Protein AF-A0A2A9N9L9-F1 (afdb_monomer)

Foldseek 3Di:
DVVLLVVLLVCLVPDDDDPVCVVVNLVSLLVLQVVLLVLLVVLVVCQVVLNDDLVNLVVNLVSCQQSPNANDPPDPDPDDVVVNVVVRVCRNLVSLVSSLVSQLVSLVCQCPRGDCSVCQQVDFDQPDPGDTHRSNDPVNSVVSNVVSVVVVVCSVVVVVVVVVVVVVPDPDPPCNVVVVVVVSVVSGD

Sequence (189 aa):
IRVNLYITILLLAVIPITPSTLPLLSALASNAGVSGAALLITALIGTAKHQLSFFHAIFIVHALNFLGIGVSPTGEYKGNVPLRVALSLILSFGLMFTYLGWAMYVFTTATKFGQSPECNSKISYFVFYGVKVSVTTRWLRRFWLAMLGITLALLVLMPFCACCCLSLNRPAPTSCMTRLVNLLLVFSP

Radius of gyration: 18.92 Å; Cα contacts (8 Å, |Δi|>4): 150; chains: 1; bounding box: 53×34×48 Å

Organism: NCBI:txid703135

Nearest PDB structures (foldseek):
  7epk-assembly1_A  TM=3.830E-01  e=3.829E+00  Aeropyrum pernix K1

pLDDT: mean 80.28, std 16.29, range [33.06, 96.75]

Mean predicted aligned error: 9.08 Å

Structure (mmCIF, N/CA/C/O backbone):
data_AF-A0A2A9N9L9-F1
#
_entry.id   AF-A0A2A9N9L9-F1
#
loop_
_atom_site.group_PDB
_atom_site.id
_atom_site.type_symbol
_atom_site.label_atom_id
_atom_site.label_alt_id
_atom_site.label_comp_id
_atom_site.label_asym_id
_atom_site.label_entity_id
_atom_site.label_seq_id
_atom_site.pdbx_PDB_ins_code
_atom_site.Cartn_x
_atom_site.Cartn_y
_atom_site.Cartn_z
_atom_site.occupancy
_atom_site.B_iso_or_equiv
_atom_site.auth_seq_id
_atom_site.auth_comp_id
_atom_site.auth_asym_id
_atom_site.auth_atom_id
_atom_site.pdbx_PDB_model_num
ATOM 1 N N . ILE A 1 1 ? -10.819 11.221 -10.262 1.00 58.97 1 ILE A N 1
ATOM 2 C CA . ILE A 1 1 ? -9.967 10.225 -9.557 1.00 58.97 1 ILE A CA 1
ATOM 3 C C . ILE A 1 1 ? -10.679 8.879 -9.422 1.00 58.97 1 ILE A C 1
ATOM 5 O O . ILE A 1 1 ? -10.222 7.932 -10.039 1.00 58.97 1 ILE A O 1
ATOM 9 N N . ARG A 1 2 ? -11.823 8.783 -8.721 1.00 65.62 2 ARG A N 1
ATOM 10 C CA . ARG A 1 2 ? -12.515 7.494 -8.488 1.00 65.62 2 ARG A CA 1
ATOM 11 C C . ARG A 1 2 ? -12.898 6.733 -9.769 1.00 65.62 2 ARG A C 1
ATOM 13 O O . ARG A 1 2 ? -12.587 5.560 -9.879 1.00 65.62 2 ARG A O 1
ATOM 20 N N . VAL A 1 3 ? -13.491 7.406 -10.757 1.00 73.62 3 VAL A N 1
ATOM 21 C CA . VAL A 1 3 ? -13.883 6.772 -12.035 1.00 73.62 3 VAL A CA 1
ATOM 22 C C . VAL A 1 3 ? -12.668 6.283 -12.833 1.00 73.62 3 VAL A C 1
ATOM 24 O O . VAL A 1 3 ? -12.654 5.140 -13.270 1.00 73.62 3 VAL A O 1
ATOM 27 N N . ASN A 1 4 ? -11.621 7.111 -12.952 1.00 74.25 4 ASN A N 1
ATOM 28 C CA . ASN A 1 4 ? -10.363 6.735 -13.616 1.00 74.25 4 ASN A CA 1
ATOM 29 C C . ASN A 1 4 ? -9.743 5.482 -12.969 1.00 74.25 4 ASN A C 1
ATOM 31 O O . ASN A 1 4 ? -9.322 4.557 -13.654 1.00 74.25 4 ASN A O 1
ATOM 35 N N . LEU A 1 5 ? -9.777 5.420 -11.637 1.00 69.75 5 LEU A N 1
ATOM 36 C CA . LEU A 1 5 ? -9.260 4.301 -10.859 1.00 69.75 5 LEU A CA 1
ATOM 37 C C . LEU A 1 5 ? -10.041 3.001 -11.114 1.00 69.75 5 LEU A C 1
ATOM 39 O O . LEU A 1 5 ? -9.428 1.982 -11.414 1.00 69.75 5 LEU A O 1
ATOM 43 N N . TYR A 1 6 ? -11.378 3.035 -11.088 1.00 75.81 6 TYR A N 1
ATOM 44 C CA . TYR A 1 6 ? -12.191 1.847 -11.386 1.00 75.81 6 TYR A CA 1
ATOM 45 C C . TYR A 1 6 ? -12.013 1.349 -12.823 1.00 75.81 6 TYR A C 1
ATOM 47 O O . TYR A 1 6 ? -11.898 0.146 -13.042 1.00 75.81 6 TYR A O 1
ATOM 55 N N . ILE A 1 7 ? -11.958 2.266 -13.792 1.00 81.88 7 ILE A N 1
ATOM 56 C CA . ILE A 1 7 ? -11.765 1.917 -15.205 1.00 81.88 7 ILE A CA 1
ATOM 57 C C . ILE A 1 7 ? -10.379 1.302 -15.419 1.00 81.88 7 ILE A C 1
ATOM 59 O O . ILE A 1 7 ? -10.265 0.286 -16.095 1.00 81.88 7 ILE A O 1
ATOM 63 N N . THR A 1 8 ? -9.340 1.872 -14.806 1.00 79.19 8 THR A N 1
ATOM 64 C CA . THR A 1 8 ? -7.967 1.361 -14.929 1.00 79.19 8 THR A CA 1
ATOM 65 C C . THR A 1 8 ? -7.848 -0.055 -14.359 1.00 79.19 8 THR A C 1
ATOM 67 O O . THR A 1 8 ? -7.275 -0.916 -15.019 1.00 79.19 8 THR A O 1
ATOM 70 N N . ILE A 1 9 ? -8.457 -0.330 -13.196 1.00 74.44 9 ILE A N 1
ATOM 71 C CA . ILE A 1 9 ? -8.499 -1.685 -12.612 1.00 74.44 9 ILE A CA 1
ATOM 72 C C . ILE A 1 9 ? -9.218 -2.660 -13.540 1.00 74.44 9 ILE A C 1
ATOM 74 O O . ILE A 1 9 ? -8.724 -3.755 -13.795 1.00 74.44 9 ILE A O 1
ATOM 78 N N . LEU A 1 10 ? -10.395 -2.272 -14.039 1.00 82.19 10 LEU A N 1
ATOM 79 C CA . LEU A 1 10 ? -11.189 -3.136 -14.905 1.00 82.19 10 LEU A CA 1
ATOM 80 C C . LEU A 1 10 ? -10.415 -3.492 -16.179 1.00 82.19 10 LEU A C 1
ATOM 82 O O . LEU A 1 10 ? -10.395 -4.650 -16.582 1.00 82.19 10 LEU A O 1
ATOM 86 N N . LEU A 1 11 ? -9.740 -2.512 -16.781 1.00 83.62 11 LEU A N 1
ATOM 87 C CA . LEU A 1 11 ? -8.916 -2.727 -17.967 1.00 83.62 11 LEU A CA 1
ATOM 88 C C . LEU A 1 11 ? -7.717 -3.635 -17.670 1.00 83.62 11 LEU A C 1
ATOM 90 O O . LEU A 1 11 ? -7.470 -4.554 -18.445 1.00 83.62 11 LEU A O 1
ATOM 94 N N . LEU A 1 12 ? -7.017 -3.440 -16.547 1.00 80.38 12 LEU A N 1
ATOM 95 C CA . LEU A 1 12 ? -5.911 -4.318 -16.138 1.00 80.38 12 LEU A CA 1
ATOM 96 C C . LEU A 1 12 ? -6.368 -5.766 -15.900 1.00 80.38 12 LEU A C 1
ATOM 98 O O . LEU A 1 12 ? -5.646 -6.694 -16.245 1.00 80.38 12 LEU A O 1
ATOM 102 N N . ALA A 1 13 ? -7.567 -5.966 -15.349 1.00 81.81 13 ALA A N 1
ATOM 103 C CA . ALA A 1 13 ? -8.101 -7.298 -15.068 1.00 81.81 13 ALA A CA 1
ATOM 104 C C . ALA A 1 13 ? -8.629 -8.030 -16.316 1.00 81.81 13 ALA A C 1
ATOM 106 O O . ALA A 1 13 ? -8.632 -9.259 -16.350 1.00 81.81 13 ALA A O 1
ATOM 107 N N . VAL A 1 14 ? -9.115 -7.292 -17.320 1.00 88.38 14 VAL A N 1
ATOM 108 C CA . VAL A 1 14 ? -9.778 -7.861 -18.507 1.00 88.38 14 VAL A CA 1
ATOM 109 C C . VAL A 1 14 ? -8.820 -8.026 -19.690 1.00 88.38 14 VAL A C 1
ATOM 111 O O . VAL A 1 14 ? -8.994 -8.946 -20.490 1.00 88.38 14 VAL A O 1
ATOM 114 N N . ILE A 1 15 ? -7.823 -7.149 -19.838 1.00 87.25 15 ILE A N 1
ATOM 115 C CA . ILE A 1 15 ? -6.921 -7.177 -20.994 1.00 87.25 15 ILE A CA 1
ATOM 116 C C . ILE A 1 15 ? -5.902 -8.318 -20.833 1.00 87.25 15 ILE A C 1
ATOM 118 O O . ILE A 1 15 ? -5.140 -8.326 -19.865 1.00 87.25 15 ILE A O 1
ATOM 122 N N . PRO A 1 16 ? -5.820 -9.261 -21.789 1.00 87.62 16 PRO A N 1
ATOM 123 C CA . PRO A 1 16 ? -4.830 -10.325 -21.736 1.00 87.62 16 PRO A CA 1
ATOM 124 C C . PRO A 1 16 ? -3.418 -9.770 -21.945 1.00 87.62 16 PRO A C 1
ATOM 126 O O . PRO A 1 16 ? -3.192 -8.854 -22.741 1.00 87.62 16 PRO A O 1
ATOM 129 N N . ILE A 1 17 ? -2.452 -10.373 -21.255 1.00 87.56 17 ILE A N 1
ATOM 130 C CA . ILE A 1 17 ? -1.037 -10.018 -21.368 1.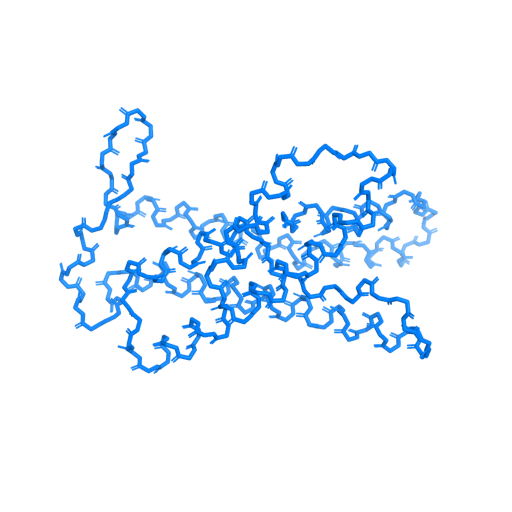00 87.56 17 ILE A CA 1
ATOM 131 C C . ILE A 1 17 ? -0.491 -10.616 -22.670 1.00 87.56 17 ILE A C 1
ATOM 133 O O . ILE A 1 17 ? -0.169 -11.802 -22.737 1.00 87.56 17 ILE A O 1
ATOM 137 N N . THR A 1 18 ? -0.391 -9.794 -23.714 1.00 89.94 18 THR A N 1
ATOM 138 C CA . THR A 1 18 ? 0.217 -10.147 -25.002 1.00 89.94 18 THR A CA 1
ATOM 139 C C . THR A 1 18 ? 1.278 -9.107 -25.381 1.00 89.94 18 THR A C 1
ATOM 141 O O . THR A 1 18 ? 1.235 -7.972 -24.900 1.00 89.94 18 THR A O 1
ATOM 144 N N . PRO A 1 19 ? 2.236 -9.433 -26.270 1.00 89.56 19 PRO A N 1
ATOM 145 C CA . PRO A 1 19 ? 3.249 -8.468 -26.710 1.00 89.56 19 PRO A CA 1
ATOM 146 C C . PRO A 1 19 ? 2.653 -7.183 -27.310 1.00 89.56 19 PRO A C 1
ATOM 148 O O . PRO A 1 19 ? 3.231 -6.111 -27.170 1.00 89.56 19 PRO A O 1
ATOM 151 N N . SER A 1 20 ? 1.475 -7.278 -27.936 1.00 90.94 20 SER A N 1
ATOM 152 C CA . SER A 1 20 ? 0.752 -6.141 -28.515 1.00 90.94 20 SER A CA 1
ATOM 153 C C . SER A 1 20 ? 0.065 -5.241 -27.481 1.00 90.94 20 SER A C 1
ATOM 155 O O . SER A 1 20 ? -0.094 -4.049 -27.735 1.00 90.94 20 SER A O 1
ATOM 157 N N . THR A 1 21 ? -0.336 -5.772 -26.320 1.00 89.00 21 THR A N 1
ATOM 158 C CA . THR A 1 21 ? -1.030 -5.012 -25.261 1.00 89.00 21 THR A CA 1
ATOM 159 C C . THR A 1 21 ? -0.084 -4.475 -24.188 1.00 89.00 21 THR A C 1
ATOM 161 O O . THR A 1 21 ? -0.463 -3.602 -23.409 1.00 89.00 21 THR A O 1
ATOM 164 N N . LEU A 1 22 ? 1.170 -4.930 -24.177 1.00 85.50 22 LEU A N 1
ATOM 165 C CA . LEU A 1 22 ? 2.193 -4.561 -23.197 1.00 85.50 22 LEU A CA 1
ATOM 166 C C . LEU A 1 22 ? 2.414 -3.040 -23.020 1.00 85.50 22 LEU A C 1
ATOM 168 O O . LEU A 1 22 ? 2.507 -2.593 -21.874 1.00 85.50 22 LEU A O 1
ATOM 172 N N . PRO A 1 23 ? 2.439 -2.210 -24.087 1.00 85.12 23 PRO A N 1
ATOM 173 C CA . PRO A 1 23 ? 2.586 -0.760 -23.941 1.00 85.12 23 PRO A CA 1
ATOM 174 C C . PRO A 1 23 ? 1.397 -0.126 -23.209 1.00 85.12 23 PRO A C 1
ATOM 176 O O . PRO A 1 23 ? 1.572 0.756 -22.368 1.00 85.12 23 PRO A O 1
ATOM 179 N N . LEU A 1 24 ? 0.184 -0.608 -23.499 1.00 85.44 24 LEU A N 1
ATOM 180 C CA . LEU A 1 24 ? -1.044 -0.145 -22.858 1.00 85.44 24 LEU A CA 1
ATOM 181 C C . LEU A 1 24 ? -1.081 -0.556 -21.382 1.00 85.44 24 LEU A C 1
ATOM 183 O O . LEU A 1 24 ? -1.397 0.272 -20.532 1.00 85.44 24 LEU A O 1
ATOM 187 N N . LEU A 1 25 ? -0.706 -1.800 -21.069 1.00 84.81 25 LEU A N 1
ATOM 188 C CA . LEU A 1 25 ? -0.617 -2.291 -19.691 1.00 84.81 25 LEU A CA 1
ATOM 189 C C . LEU A 1 25 ? 0.395 -1.485 -18.864 1.00 84.81 25 LEU A C 1
ATOM 191 O O . LEU A 1 25 ? 0.094 -1.121 -17.733 1.00 84.81 25 LEU A O 1
ATOM 195 N N . SER A 1 26 ? 1.548 -1.128 -19.439 1.00 83.12 26 SER A N 1
ATOM 196 C CA . SER A 1 26 ? 2.548 -0.271 -18.782 1.00 83.12 26 SER A CA 1
ATOM 197 C C . SER A 1 26 ? 2.001 1.125 -18.452 1.00 83.12 26 SER A C 1
ATOM 199 O O . SER A 1 26 ? 2.195 1.636 -17.344 1.00 83.12 26 SER A O 1
ATOM 201 N N . ALA A 1 27 ? 1.265 1.737 -19.386 1.00 84.06 27 ALA A N 1
ATOM 202 C CA . ALA A 1 27 ? 0.627 3.032 -19.163 1.00 84.06 27 ALA A CA 1
ATOM 203 C C . ALA A 1 27 ? -0.486 2.954 -18.101 1.00 84.06 27 ALA A C 1
ATOM 205 O O . ALA A 1 27 ? -0.567 3.819 -17.226 1.00 84.06 27 ALA A O 1
ATOM 206 N N . LEU A 1 28 ? -1.313 1.902 -18.143 1.00 84.06 28 LEU A N 1
ATOM 207 C CA . LEU A 1 28 ? -2.367 1.655 -17.155 1.00 84.06 28 LEU A CA 1
ATOM 208 C C . LEU A 1 28 ? -1.786 1.416 -15.757 1.00 84.06 28 LEU A C 1
ATOM 210 O O . LEU A 1 28 ? -2.256 2.034 -14.805 1.00 84.06 28 LEU A O 1
ATOM 214 N N . ALA A 1 29 ? -0.738 0.599 -15.635 1.00 82.00 29 ALA A N 1
ATOM 215 C CA . ALA A 1 29 ? -0.056 0.334 -14.370 1.00 82.00 29 ALA A CA 1
ATOM 216 C C . ALA A 1 29 ? 0.576 1.608 -13.785 1.00 82.00 29 ALA A C 1
ATOM 218 O O . ALA A 1 29 ? 0.412 1.900 -12.601 1.00 82.00 29 ALA A O 1
ATOM 219 N N . SER A 1 30 ? 1.225 2.432 -14.616 1.00 82.75 30 SER A N 1
ATOM 220 C CA . SER A 1 30 ? 1.779 3.719 -14.170 1.00 82.75 30 SER A CA 1
ATOM 221 C C . SER A 1 30 ? 0.681 4.679 -13.683 1.00 82.75 30 SER A C 1
ATOM 223 O O . SER A 1 30 ? 0.801 5.279 -12.613 1.00 82.75 30 SER A O 1
ATOM 225 N N . ASN A 1 31 ? -0.441 4.773 -14.407 1.00 84.25 31 ASN A N 1
ATOM 226 C CA . ASN A 1 31 ? -1.595 5.584 -13.999 1.00 84.25 31 ASN A CA 1
ATOM 227 C C . ASN A 1 31 ? -2.248 5.069 -12.702 1.00 84.25 31 ASN A C 1
ATOM 229 O O . ASN A 1 31 ? -2.619 5.871 -11.837 1.00 84.25 31 ASN A O 1
ATOM 233 N N . ALA A 1 32 ? -2.369 3.746 -12.548 1.00 83.38 32 ALA A N 1
ATOM 234 C CA . ALA A 1 32 ? -2.863 3.112 -11.329 1.00 83.38 32 ALA A CA 1
ATOM 235 C C . ALA A 1 32 ? -1.961 3.450 -10.139 1.00 83.38 32 ALA A C 1
ATOM 237 O O . ALA A 1 32 ? -2.452 3.925 -9.116 1.00 83.38 32 ALA A O 1
ATOM 238 N N . GLY A 1 33 ? -0.646 3.326 -10.308 1.00 83.94 33 GLY A N 1
ATOM 239 C CA . GLY A 1 33 ? 0.328 3.612 -9.267 1.00 83.94 33 GLY A CA 1
ATOM 240 C C . GLY A 1 33 ? 0.383 5.083 -8.843 1.00 83.94 33 GLY A C 1
ATOM 241 O O . GLY A 1 33 ? 0.397 5.376 -7.646 1.00 83.94 33 GLY A O 1
ATOM 242 N N . VAL A 1 34 ? 0.307 6.029 -9.789 1.00 85.56 34 VAL A N 1
ATOM 243 C CA . VAL A 1 34 ? 0.180 7.469 -9.476 1.00 85.56 34 VAL A CA 1
ATOM 244 C C . VAL A 1 34 ? -1.136 7.756 -8.747 1.00 85.56 34 VAL A C 1
ATOM 246 O O . VAL A 1 34 ? -1.156 8.498 -7.761 1.00 85.56 34 VAL A O 1
ATOM 249 N N . SER A 1 35 ? -2.235 7.140 -9.187 1.00 87.75 35 SER A N 1
ATOM 250 C CA . SER A 1 35 ? -3.536 7.269 -8.522 1.00 87.75 35 SER A CA 1
ATOM 251 C C . SER A 1 35 ? -3.518 6.682 -7.106 1.00 87.75 35 SER A C 1
ATOM 253 O O . SER A 1 35 ? -4.076 7.289 -6.190 1.00 87.75 35 SER A O 1
ATOM 255 N N . GLY A 1 36 ? -2.8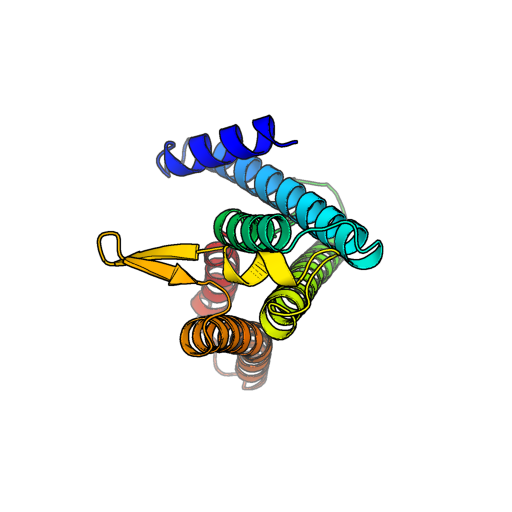39 5.550 -6.906 1.00 88.38 36 GLY A N 1
ATOM 256 C CA . GLY A 1 36 ? -2.607 4.927 -5.605 1.00 88.38 36 GLY A CA 1
ATOM 257 C C . GLY A 1 36 ? -1.785 5.825 -4.682 1.00 88.38 36 GLY A C 1
ATOM 258 O O . GLY A 1 36 ? -2.194 6.086 -3.552 1.00 88.38 36 GLY A O 1
ATOM 259 N N . ALA A 1 37 ? -0.688 6.406 -5.173 1.00 89.38 37 ALA A N 1
ATOM 260 C CA . ALA A 1 37 ? 0.125 7.351 -4.405 1.00 89.38 37 ALA A CA 1
ATOM 261 C C . ALA A 1 37 ? -0.681 8.588 -3.965 1.00 89.38 37 ALA A C 1
ATOM 263 O O . ALA A 1 37 ? -0.639 8.978 -2.797 1.00 89.38 37 ALA A O 1
ATOM 264 N N . ALA A 1 38 ? -1.477 9.172 -4.867 1.00 90.38 38 ALA A N 1
ATOM 265 C CA . ALA A 1 38 ? -2.353 10.297 -4.537 1.00 90.38 38 ALA A CA 1
ATOM 266 C C . ALA A 1 38 ? -3.407 9.921 -3.478 1.00 90.38 38 ALA A C 1
ATOM 268 O O . ALA A 1 38 ? -3.710 10.706 -2.573 1.00 90.38 38 ALA A O 1
ATOM 269 N N . LEU A 1 39 ? -3.949 8.705 -3.569 1.00 92.00 39 LEU A N 1
ATOM 270 C CA . LEU A 1 39 ? -4.923 8.175 -2.622 1.00 92.00 39 LEU A CA 1
ATOM 271 C C . LEU A 1 39 ? -4.292 7.929 -1.240 1.00 92.00 39 LEU A C 1
ATOM 273 O O . LEU A 1 39 ? -4.904 8.293 -0.236 1.00 92.00 39 LEU A O 1
ATOM 277 N N . LEU A 1 40 ? -3.053 7.429 -1.179 1.00 93.19 40 LEU A N 1
ATOM 278 C CA . LEU A 1 40 ? -2.279 7.301 0.060 1.00 93.19 40 LEU A CA 1
ATOM 279 C C . LEU A 1 40 ? -2.021 8.667 0.711 1.00 93.19 40 LEU A C 1
ATOM 281 O O . LEU A 1 40 ? -2.304 8.841 1.895 1.00 93.19 40 LEU A O 1
ATOM 285 N N . ILE A 1 41 ? -1.550 9.659 -0.051 1.00 93.62 41 ILE A N 1
ATOM 286 C CA . ILE A 1 41 ? -1.311 11.018 0.468 1.00 93.62 41 ILE A CA 1
ATOM 287 C C . ILE A 1 41 ? -2.610 11.618 1.020 1.00 93.62 41 ILE A C 1
ATOM 289 O O . ILE A 1 41 ? -2.631 12.172 2.120 1.00 93.62 41 ILE A O 1
ATOM 293 N N . THR A 1 42 ? -3.719 11.454 0.297 1.00 94.38 42 THR A N 1
ATOM 294 C CA . THR A 1 42 ? -5.041 11.915 0.747 1.00 94.38 42 THR A CA 1
ATOM 295 C C . THR A 1 42 ? -5.459 11.226 2.047 1.00 94.38 42 THR A C 1
ATOM 297 O O . THR A 1 42 ? -5.977 11.879 2.955 1.00 94.38 42 THR A O 1
ATOM 300 N N . ALA A 1 43 ? -5.206 9.921 2.168 1.00 94.69 43 ALA A N 1
ATOM 301 C CA . ALA A 1 43 ? -5.502 9.159 3.373 1.00 94.69 43 ALA A CA 1
ATOM 302 C C . ALA A 1 43 ? -4.673 9.630 4.573 1.00 94.69 43 ALA A C 1
ATOM 304 O O . ALA A 1 43 ? -5.222 9.780 5.665 1.00 94.69 43 ALA A O 1
ATOM 305 N N . LEU A 1 44 ? -3.386 9.933 4.374 1.00 96.00 44 LEU A N 1
ATOM 306 C CA . LEU A 1 44 ? -2.511 10.485 5.412 1.00 96.00 44 LEU A CA 1
ATOM 307 C C . LEU A 1 44 ? -3.012 11.844 5.899 1.00 96.00 44 LEU A C 1
ATOM 309 O O . LEU A 1 44 ? -3.193 12.030 7.101 1.00 96.00 44 LEU A O 1
ATOM 313 N N . ILE A 1 45 ? -3.309 12.767 4.979 1.00 96.25 45 ILE A N 1
ATOM 314 C CA . ILE A 1 45 ? -3.831 14.099 5.321 1.00 96.25 45 ILE A CA 1
ATOM 315 C C . ILE A 1 45 ? -5.177 13.979 6.049 1.00 96.25 45 ILE A C 1
ATOM 317 O O . ILE A 1 45 ? -5.389 14.631 7.071 1.00 96.25 45 ILE A O 1
ATOM 321 N N . GLY A 1 46 ? -6.081 13.125 5.561 1.00 95.31 46 GLY A N 1
ATOM 322 C CA . GLY A 1 46 ? -7.378 12.884 6.198 1.00 95.31 46 GLY A CA 1
ATOM 323 C C . GLY A 1 46 ? -7.255 12.256 7.589 1.00 95.31 46 GLY A C 1
ATOM 324 O O . GLY A 1 46 ? -8.018 12.605 8.493 1.00 95.31 46 GLY A O 1
ATOM 325 N N . THR A 1 47 ? -6.275 11.367 7.777 1.00 95.00 47 THR A N 1
ATOM 326 C CA . THR A 1 47 ? -5.958 10.761 9.079 1.00 95.00 47 THR A CA 1
ATOM 327 C C . THR A 1 47 ? -5.407 11.811 10.042 1.00 95.00 47 THR A C 1
ATOM 329 O O . THR A 1 47 ? -5.894 11.906 11.165 1.00 95.00 47 THR A O 1
ATOM 332 N N . ALA A 1 48 ? -4.466 12.650 9.596 1.00 94.06 48 ALA A N 1
ATOM 333 C CA . ALA A 1 48 ? -3.873 13.719 10.403 1.00 94.06 48 ALA A CA 1
ATOM 334 C C . ALA A 1 48 ? -4.903 14.773 10.845 1.00 94.06 48 ALA A C 1
ATOM 336 O O . ALA A 1 48 ? -4.814 15.306 11.945 1.00 94.06 48 ALA A O 1
ATOM 337 N N . LYS A 1 49 ? -5.917 15.044 10.014 1.00 95.38 49 LYS A N 1
ATOM 338 C CA . LYS A 1 49 ? -7.036 15.938 10.358 1.00 95.38 49 LYS A CA 1
ATOM 339 C C . LYS A 1 49 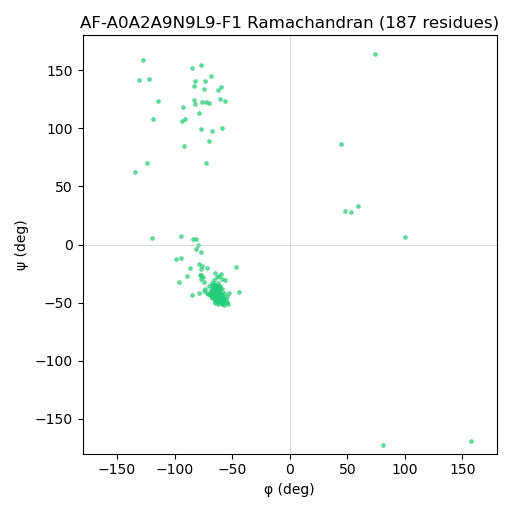? -8.113 15.281 11.229 1.00 95.38 49 LYS A C 1
ATOM 341 O O . LYS A 1 49 ? -9.112 15.930 11.521 1.00 95.38 49 LYS A O 1
ATOM 346 N N . HIS A 1 50 ? -7.967 14.004 11.592 1.00 91.69 50 HIS A N 1
ATOM 347 C CA . HIS A 1 50 ? -9.000 13.214 12.274 1.00 91.69 50 HIS A CA 1
ATOM 348 C C . HIS A 1 50 ? -10.364 13.225 11.558 1.00 91.69 50 HIS A C 1
ATOM 350 O O . HIS A 1 50 ? -11.407 13.085 12.190 1.00 91.69 50 HIS A O 1
ATOM 356 N N . GLN A 1 51 ? -10.370 13.394 10.232 1.00 93.50 51 GLN A N 1
ATOM 357 C CA . GLN A 1 51 ? -11.586 13.414 9.406 1.00 93.50 51 GLN A CA 1
ATOM 358 C C . GLN A 1 51 ? -11.847 12.063 8.730 1.00 93.50 51 GLN A C 1
ATOM 360 O O . GLN A 1 51 ? -12.926 11.826 8.187 1.00 93.50 51 GLN A O 1
ATOM 365 N N . LEU A 1 52 ? -10.864 11.161 8.753 1.00 92.94 52 LEU A N 1
ATOM 366 C CA . LEU A 1 52 ? -10.995 9.830 8.181 1.00 92.94 52 LEU A CA 1
ATOM 367 C C . LEU A 1 52 ? -11.699 8.893 9.171 1.00 92.94 52 LEU A C 1
ATOM 369 O O . LEU A 1 52 ? -11.221 8.661 10.280 1.00 92.94 52 LEU A O 1
ATOM 373 N N . SER A 1 53 ? -12.831 8.324 8.761 1.00 94.12 53 SER A N 1
ATOM 374 C CA . SER A 1 53 ? -13.483 7.253 9.522 1.00 94.12 53 SER A CA 1
ATOM 375 C C . SER A 1 53 ? -12.768 5.918 9.316 1.00 94.12 53 SER A C 1
ATOM 377 O O . SER A 1 53 ? -12.142 5.682 8.280 1.00 94.12 53 SER A O 1
ATOM 379 N N . PHE A 1 54 ? -12.895 5.012 10.288 1.00 93.25 54 PHE A N 1
ATOM 380 C CA . PHE A 1 54 ? -12.241 3.702 10.244 1.00 93.25 54 PHE A CA 1
ATOM 381 C C . PHE A 1 54 ? -12.655 2.873 9.021 1.00 93.25 54 PHE A C 1
ATOM 383 O O . PHE A 1 54 ? -11.812 2.245 8.384 1.00 93.25 54 PHE A O 1
ATOM 390 N N . PHE A 1 55 ? -13.932 2.943 8.631 1.00 91.88 55 PHE A N 1
ATOM 391 C CA . PHE A 1 55 ? -14.435 2.292 7.419 1.00 91.88 55 PHE A CA 1
ATOM 392 C C . PHE A 1 55 ? -13.695 2.761 6.159 1.00 91.88 55 PHE A C 1
ATOM 394 O O . PHE A 1 55 ? -13.230 1.942 5.368 1.00 91.88 55 PHE A O 1
ATOM 401 N N . HIS A 1 56 ? -13.542 4.079 5.997 1.00 92.44 56 HIS A N 1
ATOM 402 C CA . HIS A 1 56 ? -12.832 4.645 4.853 1.00 92.44 56 HIS A CA 1
ATOM 403 C C . HIS A 1 56 ? -11.345 4.289 4.884 1.00 92.44 56 HIS A C 1
ATOM 405 O O . HIS A 1 56 ? -10.782 3.974 3.841 1.00 92.44 56 HIS A O 1
ATOM 411 N N . ALA A 1 57 ? -10.720 4.288 6.065 1.00 94.56 57 ALA A N 1
ATOM 412 C CA . ALA A 1 57 ? -9.325 3.890 6.217 1.00 94.56 57 ALA A CA 1
ATOM 413 C C . ALA A 1 57 ? -9.096 2.443 5.760 1.00 94.56 57 ALA A C 1
ATOM 415 O O . ALA A 1 57 ? -8.232 2.200 4.925 1.00 94.56 57 ALA A O 1
ATOM 416 N N . ILE A 1 58 ? -9.916 1.499 6.230 1.00 92.88 58 ILE A N 1
ATOM 417 C CA . ILE A 1 58 ? -9.858 0.093 5.807 1.00 92.88 58 ILE A CA 1
ATOM 418 C C . ILE A 1 58 ? -10.051 -0.042 4.297 1.00 92.88 58 ILE A C 1
ATOM 420 O O . ILE A 1 58 ? -9.296 -0.755 3.639 1.00 92.88 58 ILE A O 1
ATOM 424 N N . PHE A 1 59 ? -11.061 0.635 3.749 1.00 91.38 59 PHE A N 1
ATOM 425 C CA . PHE A 1 59 ? -11.338 0.590 2.319 1.00 91.38 59 PHE A CA 1
ATOM 426 C C . PHE A 1 59 ? -10.133 1.069 1.504 1.00 91.38 59 PHE A C 1
ATOM 428 O O . PHE A 1 59 ? -9.758 0.430 0.526 1.00 91.38 59 PHE A O 1
ATOM 435 N N . ILE A 1 60 ? -9.494 2.157 1.940 1.00 93.38 60 ILE A N 1
ATOM 436 C CA . ILE A 1 60 ? -8.284 2.690 1.314 1.00 93.38 60 ILE A CA 1
ATOM 437 C C . ILE A 1 60 ? -7.114 1.709 1.444 1.00 93.38 60 ILE A C 1
ATOM 439 O O . ILE A 1 60 ? -6.448 1.467 0.444 1.00 93.38 60 ILE A O 1
ATOM 443 N N . VAL A 1 61 ? -6.879 1.116 2.621 1.00 93.12 61 VAL A N 1
ATOM 444 C CA . VAL A 1 61 ? -5.818 0.108 2.803 1.00 93.12 61 VAL A CA 1
ATOM 445 C C . VAL A 1 61 ? -5.983 -1.029 1.794 1.00 93.12 61 VAL A C 1
ATOM 447 O O . VAL A 1 61 ? -5.037 -1.348 1.082 1.00 93.12 61 VAL A O 1
ATOM 450 N N . HIS A 1 62 ? -7.186 -1.597 1.673 1.00 89.25 62 HIS A N 1
ATOM 451 C CA . HIS A 1 62 ? -7.436 -2.678 0.714 1.00 89.25 62 HIS A CA 1
ATOM 452 C C . HIS A 1 62 ? -7.323 -2.219 -0.729 1.00 89.25 62 HIS A C 1
ATOM 454 O O . HIS A 1 62 ? -6.720 -2.919 -1.534 1.00 89.25 62 HIS A O 1
ATOM 460 N N . ALA A 1 63 ? -7.860 -1.043 -1.059 1.00 87.69 63 ALA A N 1
ATOM 461 C CA . ALA A 1 63 ? -7.729 -0.489 -2.398 1.00 87.69 63 ALA A CA 1
ATOM 462 C C . ALA A 1 63 ? -6.250 -0.363 -2.782 1.00 87.69 63 ALA A C 1
ATOM 464 O O . ALA A 1 63 ? -5.860 -0.873 -3.822 1.00 87.69 63 ALA A O 1
ATOM 465 N N . LEU A 1 64 ? -5.418 0.230 -1.923 1.00 88.38 64 LEU A N 1
ATOM 466 C CA . LEU A 1 64 ? -3.976 0.361 -2.149 1.00 88.38 64 LEU A CA 1
ATOM 467 C C . LEU A 1 64 ? -3.267 -0.995 -2.239 1.00 88.38 64 LEU A C 1
ATOM 469 O O . LEU A 1 64 ? -2.359 -1.150 -3.050 1.00 88.38 64 LEU A O 1
ATOM 473 N N . ASN A 1 65 ? -3.706 -1.984 -1.459 1.00 83.69 65 ASN A N 1
ATOM 474 C CA . ASN A 1 65 ? -3.169 -3.340 -1.526 1.00 83.69 65 ASN A CA 1
ATOM 475 C C . ASN A 1 65 ? -3.448 -4.027 -2.874 1.00 83.69 65 ASN A C 1
ATOM 477 O O . ASN A 1 65 ? -2.619 -4.803 -3.333 1.00 83.69 65 ASN A O 1
ATOM 481 N N . PHE A 1 66 ? -4.605 -3.762 -3.492 1.00 75.19 66 PHE A N 1
ATOM 482 C CA . PHE A 1 66 ? -4.991 -4.335 -4.791 1.00 75.19 66 PHE A CA 1
ATOM 483 C C . PHE A 1 66 ? -4.551 -3.504 -5.998 1.00 75.19 66 PHE A C 1
ATOM 485 O O . PHE A 1 66 ? -4.410 -4.055 -7.079 1.00 75.19 66 PHE A O 1
ATOM 492 N N . LEU A 1 67 ? -4.392 -2.192 -5.836 1.00 70.44 67 LEU A N 1
ATOM 493 C CA . LEU A 1 67 ? -4.004 -1.259 -6.899 1.00 70.44 67 LEU A CA 1
ATOM 494 C C . LEU A 1 67 ? -2.496 -1.133 -7.083 1.00 70.44 67 LEU A C 1
ATOM 496 O O . LEU A 1 67 ? -2.052 -0.575 -8.082 1.00 70.44 67 LEU A O 1
ATOM 500 N N . GLY A 1 68 ? -1.743 -1.511 -6.053 1.00 68.00 68 GLY A N 1
ATOM 501 C CA . GLY A 1 68 ? -0.339 -1.181 -5.960 1.00 68.00 68 GLY A CA 1
ATOM 502 C C . GLY A 1 68 ? -0.114 0.292 -5.614 1.00 68.00 68 GLY A C 1
ATOM 503 O O . GLY A 1 68 ? -0.989 1.162 -5.685 1.00 68.00 68 GLY A O 1
ATOM 504 N N . ILE A 1 69 ? 1.112 0.571 -5.184 1.00 63.41 69 ILE A N 1
ATOM 505 C CA . ILE A 1 69 ? 1.575 1.908 -4.804 1.00 63.41 69 ILE A CA 1
ATOM 506 C C . ILE A 1 69 ? 2.941 2.094 -5.453 1.00 63.41 69 ILE A C 1
ATOM 508 O O . ILE A 1 69 ? 3.973 2.164 -4.793 1.00 63.41 69 ILE A O 1
ATOM 512 N N . GLY A 1 70 ? 2.951 2.065 -6.782 1.00 60.09 70 GLY A N 1
ATOM 513 C CA . GLY A 1 70 ? 4.174 2.108 -7.572 1.00 60.09 70 GLY A CA 1
ATOM 514 C C . GLY A 1 70 ? 4.204 3.338 -8.459 1.00 60.09 70 GLY A C 1
ATOM 515 O O . GLY A 1 70 ? 3.516 3.386 -9.469 1.00 60.09 70 GLY A O 1
ATOM 516 N N . VAL A 1 71 ? 5.038 4.324 -8.143 1.00 54.91 71 VAL A N 1
ATOM 517 C CA . V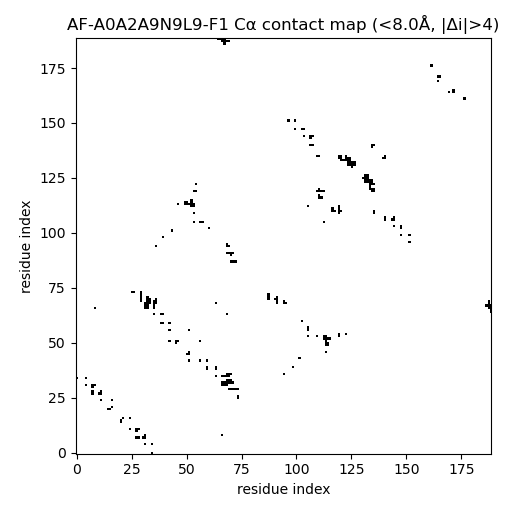AL A 1 71 ? 5.359 5.369 -9.122 1.00 54.91 71 VAL A CA 1
ATOM 518 C C . VAL A 1 71 ? 6.601 4.912 -9.872 1.00 54.91 71 VAL A C 1
ATOM 520 O O . VAL A 1 71 ? 7.726 5.241 -9.499 1.00 54.91 71 VAL A O 1
ATOM 523 N N . SER A 1 72 ? 6.387 4.103 -10.909 1.00 56.59 72 SER A N 1
ATOM 524 C CA . SER A 1 72 ? 7.444 3.763 -11.858 1.00 56.59 72 SER A CA 1
ATOM 525 C C . SER A 1 72 ? 7.389 4.749 -13.028 1.00 56.59 72 SER A C 1
ATOM 527 O O . SER A 1 72 ? 6.362 4.817 -13.715 1.00 56.59 72 SER A O 1
ATOM 529 N N . PRO A 1 73 ? 8.447 5.544 -13.266 1.00 53.94 73 PRO A N 1
ATOM 530 C CA . PRO A 1 73 ? 8.555 6.354 -14.464 1.00 53.94 73 PRO A CA 1
ATOM 531 C C . PRO A 1 73 ? 8.790 5.415 -15.653 1.00 53.94 73 PRO A C 1
ATOM 533 O O . PRO A 1 73 ? 9.924 5.115 -16.011 1.00 53.94 73 PRO A O 1
ATOM 536 N N . THR A 1 74 ? 7.709 4.939 -16.267 1.00 56.50 74 THR A N 1
ATOM 537 C CA . THR A 1 74 ? 7.744 4.079 -17.462 1.00 56.50 74 THR A CA 1
ATOM 538 C C . THR A 1 74 ? 7.926 4.865 -18.765 1.00 56.50 74 THR A C 1
ATOM 540 O O . THR A 1 74 ? 7.902 4.283 -19.845 1.00 56.50 74 THR A O 1
ATOM 543 N N . GLY A 1 75 ? 8.122 6.184 -18.689 1.00 57.97 75 GLY A N 1
ATOM 544 C CA . GLY A 1 75 ? 8.359 7.031 -19.856 1.00 57.97 75 GLY A CA 1
ATOM 545 C C . GLY A 1 75 ? 9.814 7.012 -20.332 1.00 57.97 75 GLY A C 1
ATOM 546 O O . GLY A 1 75 ? 10.748 7.083 -19.531 1.00 57.97 75 GLY A O 1
ATOM 547 N N . GLU A 1 76 ? 10.011 7.009 -21.653 1.00 60.31 76 GLU A N 1
ATOM 548 C CA . GLU A 1 76 ? 11.310 7.245 -22.296 1.00 60.31 76 GLU A CA 1
ATOM 549 C C . GLU A 1 76 ? 11.706 8.723 -22.201 1.00 60.31 76 GLU A C 1
ATOM 551 O O . GLU A 1 76 ? 11.702 9.491 -23.163 1.00 60.31 76 GLU A O 1
ATOM 556 N N . TYR A 1 77 ? 12.025 9.172 -20.995 1.00 63.00 77 TYR A N 1
ATOM 557 C CA . TYR A 1 77 ? 12.530 10.521 -20.815 1.00 63.00 77 TYR A CA 1
ATOM 558 C C . TYR A 1 77 ? 13.987 10.576 -21.324 1.00 63.00 77 TYR A C 1
ATOM 560 O O . TYR A 1 77 ? 14.780 9.671 -21.072 1.00 63.00 77 TYR A O 1
ATOM 568 N N . LYS A 1 78 ? 14.417 11.652 -21.992 1.00 66.81 78 LYS A N 1
ATOM 569 C CA . LYS A 1 78 ? 15.846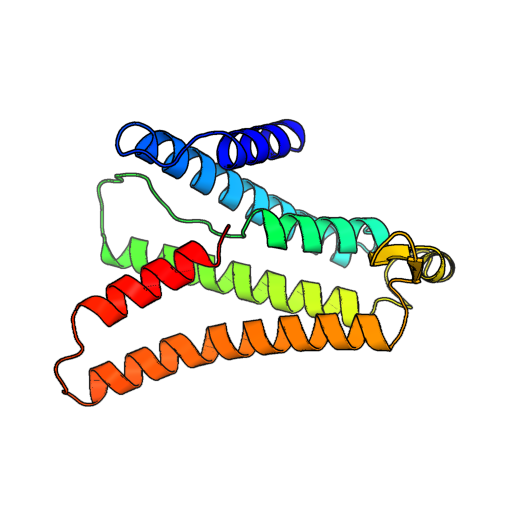 11.878 -22.324 1.00 66.81 78 LYS A CA 1
ATOM 570 C C . LYS A 1 78 ? 16.555 12.512 -21.124 1.00 66.81 78 LYS A C 1
ATOM 572 O O . LYS A 1 78 ? 16.037 13.495 -20.602 1.00 66.81 78 LYS A O 1
ATOM 577 N N . GLY A 1 79 ? 17.639 11.938 -20.586 1.00 77.19 79 GLY A N 1
ATOM 578 C CA . GLY A 1 79 ? 18.353 12.511 -19.424 1.00 77.19 79 GLY A CA 1
ATOM 579 C C . GLY A 1 79 ? 19.191 11.528 -18.596 1.00 77.19 79 GLY A C 1
ATOM 580 O O . GLY A 1 79 ? 19.415 10.394 -19.007 1.00 77.19 79 GLY A O 1
ATOM 581 N N . ASN A 1 80 ? 19.652 11.982 -17.423 1.00 82.88 80 ASN A N 1
ATOM 582 C CA . ASN A 1 80 ? 20.573 11.253 -16.543 1.00 82.88 80 ASN A CA 1
ATOM 583 C C . ASN A 1 80 ? 19.913 9.998 -15.925 1.00 82.88 80 ASN A C 1
ATOM 585 O O . ASN A 1 80 ? 19.173 10.085 -14.943 1.00 82.88 80 ASN A O 1
ATOM 589 N N . VAL A 1 81 ? 20.169 8.831 -16.527 1.00 80.38 81 VAL A N 1
ATOM 590 C CA . VAL A 1 81 ? 19.601 7.521 -16.155 1.00 80.38 81 VAL A CA 1
ATOM 591 C C . VAL A 1 81 ? 19.808 7.156 -14.674 1.00 80.38 81 VAL A C 1
ATOM 593 O O . VAL A 1 81 ? 18.808 6.849 -14.022 1.00 80.38 81 VAL A O 1
ATOM 596 N N . PRO A 1 82 ? 21.022 7.221 -14.085 1.00 81.25 82 PRO A N 1
ATOM 597 C CA . PRO A 1 82 ? 21.224 6.839 -12.684 1.00 81.25 82 PRO A CA 1
ATOM 598 C C . PRO A 1 82 ? 20.427 7.705 -11.705 1.00 81.25 82 PRO A C 1
ATOM 600 O O . PRO A 1 82 ? 19.854 7.175 -10.756 1.00 81.25 82 PRO A O 1
ATOM 603 N N . LEU A 1 83 ? 20.313 9.014 -11.958 1.00 83.81 83 LEU A N 1
ATOM 604 C CA . LEU A 1 83 ? 19.507 9.906 -11.118 1.00 83.81 83 LEU A CA 1
ATOM 605 C C . LEU A 1 83 ? 18.027 9.499 -11.126 1.00 83.81 83 LEU A C 1
ATOM 607 O O . LEU A 1 83 ? 17.369 9.526 -10.090 1.00 83.81 83 LEU A O 1
ATOM 611 N N . ARG A 1 84 ? 17.498 9.085 -12.280 1.00 78.12 84 ARG A N 1
ATOM 612 C CA . ARG A 1 84 ? 16.102 8.637 -12.395 1.00 78.12 84 ARG A CA 1
ATOM 613 C C . ARG A 1 84 ? 15.845 7.324 -11.697 1.00 78.12 84 ARG A C 1
ATOM 615 O O . ARG A 1 84 ? 14.835 7.204 -11.014 1.00 78.12 84 ARG A O 1
ATOM 622 N N . VAL A 1 85 ? 16.751 6.364 -11.858 1.00 80.88 85 VAL A N 1
ATOM 623 C CA . VAL A 1 85 ? 16.661 5.085 -11.152 1.00 80.88 85 VAL A CA 1
ATOM 624 C C . VAL A 1 85 ? 16.696 5.337 -9.646 1.00 80.88 85 VAL A C 1
ATOM 626 O O . VAL A 1 85 ? 15.831 4.839 -8.933 1.00 80.88 85 VAL A O 1
ATOM 629 N N . ALA A 1 86 ? 17.609 6.188 -9.168 1.00 83.25 86 ALA A N 1
ATOM 630 C CA . ALA A 1 86 ? 17.677 6.563 -7.759 1.00 83.25 86 ALA A CA 1
ATOM 631 C C . ALA A 1 86 ? 16.374 7.217 -7.266 1.00 83.25 86 ALA A C 1
ATOM 633 O O . ALA A 1 86 ? 15.818 6.777 -6.264 1.00 83.25 86 ALA A O 1
ATOM 634 N N . LEU A 1 87 ? 15.841 8.212 -7.983 1.00 84.38 87 LEU A N 1
ATOM 635 C CA . LEU A 1 87 ? 14.580 8.873 -7.622 1.00 84.38 87 LEU A CA 1
ATOM 636 C C . LEU A 1 87 ? 13.388 7.911 -7.633 1.00 84.38 87 LEU A C 1
ATOM 638 O O . LEU A 1 87 ? 12.575 7.935 -6.712 1.00 84.38 87 LEU A O 1
ATOM 642 N N . SER A 1 88 ? 13.295 7.046 -8.643 1.00 82.38 88 SER A N 1
ATOM 643 C CA . SER A 1 88 ? 12.239 6.037 -8.743 1.00 82.38 88 SER A CA 1
ATOM 644 C C . SER A 1 88 ? 12.293 5.052 -7.581 1.00 82.38 88 SER A C 1
ATOM 646 O O . SER A 1 88 ? 11.247 4.711 -7.030 1.00 82.38 88 SER A O 1
ATOM 648 N N . LEU A 1 89 ? 13.492 4.608 -7.198 1.00 83.38 89 LEU A N 1
ATOM 649 C CA . LEU A 1 89 ? 13.686 3.722 -6.054 1.00 83.38 89 LEU A CA 1
ATOM 650 C C . LEU A 1 89 ? 13.299 4.429 -4.755 1.00 83.38 89 LEU A C 1
ATOM 652 O O . LEU A 1 89 ? 12.482 3.900 -4.008 1.00 83.38 89 LEU A O 1
ATOM 656 N N . ILE A 1 90 ? 13.816 5.639 -4.515 1.00 86.50 90 ILE A N 1
ATOM 657 C CA . ILE A 1 90 ? 13.499 6.430 -3.317 1.00 86.50 90 ILE A CA 1
ATOM 658 C C . ILE A 1 90 ? 11.988 6.634 -3.192 1.00 86.50 90 ILE A C 1
ATOM 660 O O . ILE A 1 90 ? 11.427 6.410 -2.122 1.00 86.50 90 ILE A O 1
ATOM 664 N N . LEU A 1 91 ? 11.320 7.016 -4.282 1.00 87.31 91 LEU A N 1
ATOM 665 C CA . LEU A 1 91 ? 9.884 7.261 -4.276 1.00 87.31 91 LEU A CA 1
ATOM 666 C C . LEU A 1 91 ? 9.088 5.971 -4.053 1.00 87.31 91 LEU A C 1
ATOM 668 O O . LEU A 1 91 ? 8.184 5.956 -3.223 1.00 87.31 91 LEU A O 1
ATOM 672 N N . SER A 1 92 ? 9.441 4.883 -4.741 1.00 84.44 92 SER A N 1
ATOM 673 C CA . SER A 1 92 ? 8.729 3.603 -4.619 1.00 84.44 92 SER A CA 1
ATOM 674 C C . SER A 1 92 ? 8.875 3.005 -3.220 1.00 84.44 92 SER A C 1
ATOM 676 O O . SER A 1 92 ? 7.877 2.668 -2.585 1.00 84.44 92 SER A O 1
ATOM 678 N N . PHE A 1 93 ? 10.103 2.937 -2.692 1.00 87.06 93 PHE A N 1
ATOM 679 C CA . PHE A 1 93 ? 10.340 2.468 -1.326 1.00 87.06 93 PHE A CA 1
ATOM 680 C C . PHE A 1 93 ? 9.708 3.408 -0.299 1.00 87.06 93 PHE A C 1
ATOM 682 O O . PHE A 1 93 ? 9.053 2.936 0.626 1.00 87.06 93 PHE A O 1
ATOM 689 N N . GLY A 1 94 ? 9.848 4.724 -0.471 1.00 90.94 94 GLY A N 1
ATOM 690 C CA . GLY A 1 94 ? 9.259 5.717 0.425 1.00 90.94 94 GLY A CA 1
ATOM 691 C C . GLY A 1 94 ? 7.738 5.588 0.518 1.00 90.94 94 GLY A C 1
ATOM 692 O O . GLY A 1 94 ? 7.190 5.563 1.622 1.00 90.94 94 GLY A O 1
ATOM 693 N N . LEU A 1 95 ? 7.053 5.431 -0.618 1.00 91.12 95 LEU A N 1
AT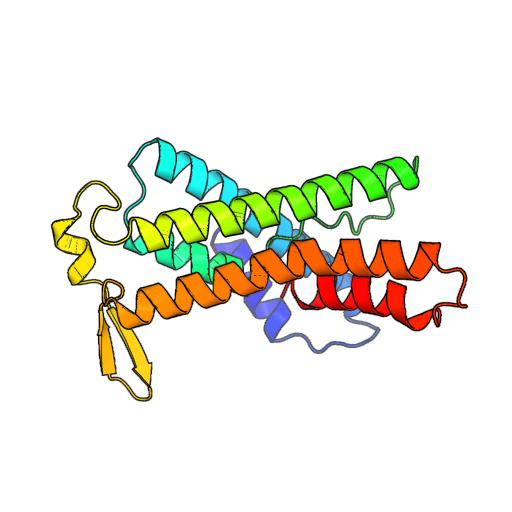OM 694 C CA . LEU A 1 95 ? 5.606 5.213 -0.660 1.00 91.12 95 LEU A CA 1
ATOM 695 C C . LEU A 1 95 ? 5.210 3.880 -0.019 1.00 91.12 95 LEU A C 1
ATOM 697 O O . LEU A 1 95 ? 4.269 3.856 0.774 1.00 91.12 95 LEU A O 1
ATOM 701 N N . MET A 1 96 ? 5.949 2.801 -0.288 1.00 89.75 96 MET A N 1
ATOM 702 C CA . MET A 1 96 ? 5.701 1.496 0.331 1.00 89.75 96 MET A CA 1
ATOM 703 C C . MET A 1 96 ? 5.881 1.520 1.853 1.00 89.75 96 MET A C 1
ATOM 705 O O . MET A 1 96 ? 5.005 1.046 2.576 1.00 89.75 96 MET A O 1
ATOM 709 N N . PHE A 1 97 ? 6.959 2.119 2.367 1.00 92.69 97 PHE A N 1
ATOM 710 C CA . PHE A 1 97 ? 7.158 2.281 3.812 1.00 92.69 97 PHE A CA 1
ATOM 711 C C . PHE A 1 97 ? 6.055 3.126 4.442 1.00 92.69 97 PHE A C 1
ATOM 713 O O . PHE A 1 97 ? 5.524 2.769 5.494 1.00 92.69 97 PHE A O 1
ATOM 720 N N . THR A 1 98 ? 5.679 4.219 3.780 1.00 94.25 98 THR A N 1
ATOM 721 C CA . THR A 1 98 ? 4.611 5.101 4.253 1.00 94.25 98 THR A CA 1
ATOM 722 C C . THR A 1 98 ? 3.274 4.364 4.311 1.00 94.25 98 THR A C 1
ATOM 724 O O . THR A 1 98 ? 2.563 4.459 5.311 1.00 94.25 98 THR A O 1
ATOM 727 N N . TYR A 1 99 ? 2.947 3.581 3.282 1.00 94.25 99 TYR A N 1
ATOM 728 C CA . TYR A 1 99 ? 1.756 2.741 3.262 1.00 94.25 99 TYR A CA 1
ATOM 729 C C . TYR A 1 99 ? 1.765 1.686 4.362 1.00 94.25 99 TYR A C 1
ATOM 731 O O . TYR A 1 99 ? 0.799 1.609 5.114 1.00 94.25 99 TYR A O 1
ATOM 739 N N . LEU A 1 100 ? 2.839 0.900 4.488 1.00 94.12 100 LEU A N 1
ATOM 740 C CA . LEU A 1 100 ? 2.933 -0.154 5.500 1.00 94.12 100 LEU A CA 1
ATOM 741 C C . LEU A 1 100 ? 2.831 0.431 6.910 1.00 94.12 100 LEU A C 1
ATOM 743 O O . LEU A 1 100 ? 2.067 -0.078 7.730 1.00 94.12 100 LEU A O 1
ATOM 747 N N . GLY A 1 101 ? 3.533 1.536 7.174 1.00 95.75 101 GLY A N 1
ATOM 748 C CA . GLY A 1 101 ? 3.463 2.246 8.447 1.00 95.75 101 GLY A CA 1
ATOM 749 C C . GLY A 1 101 ? 2.056 2.766 8.744 1.00 95.75 101 GLY A C 1
ATOM 750 O O . GLY A 1 101 ? 1.528 2.541 9.834 1.00 95.75 101 GLY A O 1
ATOM 751 N N . TRP A 1 102 ? 1.406 3.396 7.763 1.00 96.44 102 TRP A N 1
ATOM 752 C CA . TRP A 1 102 ? 0.038 3.886 7.919 1.00 96.44 102 TRP A CA 1
ATOM 753 C C . TRP A 1 102 ? -0.981 2.749 8.085 1.00 96.44 102 TRP A C 1
ATOM 755 O O . TRP A 1 102 ? -1.837 2.820 8.963 1.00 96.44 102 TRP A O 1
ATOM 765 N N . ALA A 1 103 ? -0.867 1.661 7.324 1.00 95.81 103 ALA A N 1
ATOM 766 C CA . ALA A 1 103 ? -1.731 0.492 7.450 1.00 95.81 103 ALA A CA 1
ATOM 767 C C . ALA A 1 103 ? -1.574 -0.171 8.829 1.00 95.81 103 ALA A C 1
ATOM 769 O O . ALA A 1 103 ? -2.571 -0.460 9.497 1.00 95.81 103 ALA A O 1
ATOM 770 N N . MET A 1 104 ? -0.337 -0.346 9.311 1.00 96.12 104 MET A N 1
ATOM 771 C CA . MET A 1 104 ? -0.077 -0.819 10.674 1.00 96.12 104 MET A CA 1
ATOM 772 C C . MET A 1 104 ? -0.683 0.121 11.719 1.00 96.12 104 MET A C 1
ATOM 774 O O . MET A 1 104 ? -1.312 -0.350 12.668 1.00 96.12 104 MET A O 1
ATOM 778 N N . TYR A 1 105 ? -0.557 1.439 11.543 1.00 96.75 105 TYR A N 1
ATOM 779 C CA . TYR A 1 105 ? -1.192 2.425 12.417 1.00 96.75 105 TYR A CA 1
ATOM 780 C C . TYR A 1 105 ? -2.721 2.262 12.447 1.00 96.75 105 TYR A C 1
ATOM 782 O O . TYR A 1 105 ? -3.302 2.158 13.529 1.00 96.75 105 TYR A O 1
ATOM 790 N N . VAL A 1 106 ? -3.377 2.152 11.286 1.00 95.69 106 VAL A N 1
ATOM 791 C CA . VAL A 1 106 ? -4.834 1.948 11.180 1.00 95.69 106 VAL A CA 1
ATOM 792 C C . VAL A 1 106 ? -5.263 0.673 11.910 1.00 95.69 106 VAL A C 1
ATOM 794 O O . VAL A 1 106 ? -6.208 0.698 12.700 1.00 95.69 106 VAL A O 1
ATOM 797 N N . PHE A 1 107 ? -4.560 -0.444 11.700 1.00 95.19 107 PHE A N 1
ATOM 798 C CA . PHE A 1 107 ? -4.917 -1.704 12.349 1.00 95.19 107 PHE A CA 1
ATOM 799 C C . PHE A 1 107 ? -4.623 -1.692 13.850 1.00 95.19 107 PHE A C 1
ATOM 801 O O . PHE A 1 107 ? -5.468 -2.141 14.622 1.00 95.19 107 PHE A O 1
ATOM 808 N N . THR A 1 108 ? -3.485 -1.156 14.299 1.00 95.56 108 THR A N 1
ATOM 809 C CA . THR A 1 108 ? -3.159 -1.067 15.737 1.00 95.56 108 THR A CA 1
ATOM 810 C C . THR A 1 108 ? -4.147 -0.183 16.496 1.00 95.56 108 THR A C 1
ATOM 812 O O . THR A 1 108 ? -4.559 -0.540 17.602 1.00 95.56 108 THR A O 1
ATOM 815 N N . THR A 1 109 ? -4.606 0.909 15.883 1.00 95.19 109 THR A N 1
ATOM 816 C CA . THR A 1 109 ? -5.550 1.863 16.485 1.00 95.19 109 THR A CA 1
ATOM 817 C C . THR A 1 109 ? -7.020 1.595 16.149 1.00 95.19 109 THR A C 1
ATOM 819 O O . THR A 1 109 ? -7.880 2.364 16.566 1.00 95.19 109 THR A O 1
ATOM 822 N N . ALA A 1 110 ? -7.345 0.473 15.498 1.00 93.19 110 ALA A N 1
ATOM 823 C CA . ALA A 1 110 ? -8.683 0.135 14.992 1.00 93.19 110 ALA A CA 1
ATOM 824 C C . ALA A 1 110 ? -9.859 0.412 15.952 1.00 93.19 110 ALA A C 1
ATOM 826 O O . ALA A 1 110 ? -10.909 0.903 15.545 1.00 93.19 110 ALA A O 1
ATOM 827 N N . THR A 1 111 ? -9.704 0.130 17.248 1.00 93.31 111 THR A N 1
ATOM 828 C CA . THR A 1 111 ? -10.774 0.323 18.246 1.00 93.31 111 THR A CA 1
ATOM 829 C C . THR A 1 111 ? -10.996 1.783 18.642 1.00 93.31 111 THR A C 1
ATOM 831 O O . THR A 1 111 ? -12.027 2.095 19.219 1.00 93.31 111 THR A O 1
ATOM 834 N N . LYS A 1 112 ? -10.024 2.663 18.386 1.00 94.56 112 LYS A N 1
ATOM 835 C CA . LYS A 1 112 ? -10.044 4.091 18.751 1.00 94.56 112 LYS A CA 1
ATOM 836 C C . LYS A 1 112 ? -9.943 5.013 17.529 1.00 94.56 112 LYS A C 1
ATOM 838 O O . LYS A 1 112 ? -9.777 6.214 17.682 1.00 94.56 112 LYS A O 1
ATOM 843 N N . PHE A 1 113 ? -9.970 4.449 16.326 1.00 93.12 113 PHE A N 1
ATOM 844 C CA . PHE A 1 113 ? -9.710 5.186 15.099 1.00 93.12 113 PHE A CA 1
ATOM 845 C C . PHE A 1 113 ? -10.892 6.091 14.724 1.00 93.12 113 PHE A C 1
ATOM 847 O O . PHE A 1 113 ? -12.031 5.625 14.666 1.00 93.12 113 PHE A O 1
ATOM 854 N N . GLY A 1 114 ? -10.606 7.345 14.371 1.00 91.56 114 GLY A N 1
ATOM 855 C CA . GLY A 1 114 ? -11.597 8.316 13.897 1.00 91.56 114 GLY A CA 1
ATOM 856 C C . GLY A 1 114 ? -12.390 9.006 15.015 1.00 91.56 114 GLY A C 1
ATOM 857 O O . GLY A 1 114 ? -12.080 8.865 16.193 1.00 91.56 114 GLY A O 1
ATOM 858 N N . GLN A 1 115 ? -13.407 9.781 14.625 1.00 90.75 115 GLN A N 1
ATOM 859 C CA . GLN A 1 115 ? -14.208 10.610 15.545 1.00 90.75 115 GLN A CA 1
ATOM 860 C C . GLN A 1 115 ? -15.241 9.818 16.360 1.00 90.75 115 GLN A C 1
ATOM 862 O O . GLN A 1 115 ? -15.598 10.239 17.454 1.00 90.75 115 GLN A O 1
ATOM 867 N N . SER A 1 116 ? -15.701 8.680 15.835 1.00 90.06 116 SER A N 1
ATOM 868 C CA . SER A 1 116 ? -16.781 7.867 16.416 1.00 90.06 116 SER A CA 1
ATOM 869 C C . SER A 1 116 ? -16.316 6.426 16.656 1.00 90.06 116 SER A C 1
ATOM 871 O O . SER A 1 116 ? -16.723 5.512 15.924 1.00 90.06 116 SER A O 1
ATOM 873 N N . PRO A 1 117 ? -15.416 6.191 17.630 1.00 90.00 117 PRO A N 1
ATOM 874 C CA . PRO A 1 117 ? -14.827 4.875 17.879 1.00 90.00 117 PRO A CA 1
ATOM 875 C C . PRO A 1 117 ? -15.863 3.806 18.260 1.00 90.00 117 PRO A C 1
ATOM 877 O O . PRO A 1 117 ? -15.676 2.626 17.952 1.00 90.00 117 PRO A O 1
ATOM 880 N N . GLU A 1 118 ? -16.991 4.195 18.856 1.00 91.25 118 GLU A N 1
ATOM 881 C CA . GLU A 1 118 ? -18.110 3.311 19.196 1.00 91.25 118 GLU A CA 1
ATOM 882 C C . GLU A 1 118 ? -18.710 2.599 17.971 1.00 91.25 118 GLU A C 1
ATOM 884 O O . GLU A 1 118 ? -19.158 1.451 18.067 1.00 91.25 118 GLU A O 1
ATOM 889 N N . CYS A 1 119 ? -18.651 3.229 16.793 1.00 90.31 119 CYS A N 1
ATOM 890 C CA . CYS A 1 119 ? -19.156 2.655 15.548 1.00 90.31 119 CYS A CA 1
ATOM 891 C C . CYS A 1 119 ? -18.199 1.631 14.918 1.00 90.31 119 CYS A C 1
ATOM 893 O O . CYS A 1 119 ? -18.632 0.830 14.086 1.00 90.31 119 CYS A O 1
ATOM 895 N N . ASN A 1 120 ? -16.924 1.594 15.320 1.00 91.62 120 ASN A N 1
ATOM 896 C CA . ASN A 1 120 ? -15.919 0.750 14.666 1.00 91.62 120 ASN A CA 1
ATOM 897 C C . ASN A 1 120 ? -16.202 -0.746 14.841 1.00 91.62 120 ASN A C 1
ATOM 899 O O . ASN A 1 120 ? -15.910 -1.541 13.949 1.00 91.62 120 ASN A O 1
ATOM 903 N N . SER A 1 121 ? -16.824 -1.126 15.959 1.00 89.19 121 SER A N 1
ATOM 904 C CA . SER A 1 121 ? -17.214 -2.510 16.255 1.00 89.19 121 SER A CA 1
ATOM 905 C C . SER A 1 121 ? -18.249 -3.075 15.271 1.00 89.19 121 SER A C 1
ATOM 907 O O . SER A 1 121 ? -18.251 -4.281 15.013 1.00 89.19 121 SER A O 1
ATOM 909 N N . LYS A 1 122 ? -19.083 -2.206 14.680 1.00 90.25 122 LYS A N 1
ATOM 910 C CA . LYS A 1 122 ? -20.151 -2.577 13.737 1.00 90.25 122 LYS A CA 1
ATOM 911 C C . LYS A 1 122 ? -19.616 -2.907 12.344 1.00 90.25 122 LYS A C 1
ATOM 913 O O . LYS A 1 122 ? -20.278 -3.607 11.578 1.00 90.25 122 LYS A O 1
ATOM 918 N N . ILE A 1 123 ? -18.418 -2.429 12.011 1.00 89.00 123 ILE A N 1
ATOM 919 C CA . ILE A 1 123 ? -17.789 -2.692 10.718 1.00 89.00 123 ILE A CA 1
ATOM 920 C C . ILE A 1 123 ? -17.334 -4.152 10.703 1.00 89.00 123 ILE A C 1
ATOM 922 O O . ILE A 1 123 ? -16.569 -4.591 11.563 1.00 89.00 123 ILE A O 1
ATOM 926 N N . SER A 1 124 ? -17.821 -4.905 9.720 1.00 90.12 124 SER A N 1
ATOM 927 C CA . SER A 1 124 ? -17.586 -6.344 9.601 1.00 90.12 124 SER A CA 1
ATOM 928 C C . SER A 1 124 ? -17.138 -6.706 8.192 1.00 90.12 124 SER A C 1
ATOM 930 O O . SER A 1 124 ? -17.660 -6.165 7.219 1.00 90.12 124 SER A O 1
ATOM 932 N N . TYR A 1 125 ? -16.199 -7.643 8.084 1.00 84.19 125 TYR A N 1
ATOM 933 C CA . TYR A 1 125 ? -15.909 -8.324 6.828 1.00 84.19 125 TYR A CA 1
ATOM 934 C C . TYR A 1 125 ? -16.855 -9.501 6.634 1.00 84.19 125 TYR A C 1
ATOM 936 O O . TYR A 1 125 ? -17.290 -10.142 7.594 1.00 84.19 125 TYR A O 1
ATOM 944 N N . PHE A 1 126 ? -17.098 -9.819 5.369 1.00 80.31 126 PHE A N 1
ATOM 945 C CA . PHE A 1 126 ? -17.647 -11.101 4.962 1.00 80.31 126 PHE A CA 1
ATOM 946 C C . PHE A 1 126 ? -16.475 -12.039 4.679 1.00 80.31 126 PHE A C 1
ATOM 948 O O . PHE A 1 126 ? -15.746 -11.842 3.709 1.00 80.31 126 PHE A O 1
ATOM 955 N N . VAL A 1 127 ? -16.259 -13.021 5.554 1.00 72.19 127 VAL A N 1
ATOM 956 C CA . VAL A 1 127 ? -15.157 -13.991 5.438 1.00 72.19 127 VAL A CA 1
ATOM 957 C C . VAL A 1 127 ? -15.752 -15.403 5.403 1.00 72.19 127 VAL A C 1
ATOM 959 O O . VAL A 1 127 ? -16.735 -15.653 6.092 1.00 72.19 127 VAL A O 1
ATOM 962 N N . PHE A 1 128 ? -15.180 -16.305 4.593 1.00 56.62 128 PHE A N 1
ATOM 963 C CA . PHE A 1 128 ? -15.536 -17.734 4.479 1.00 56.62 128 PHE A CA 1
ATOM 964 C C . PHE A 1 128 ? -17.051 -18.022 4.418 1.00 56.62 128 PHE A C 1
ATOM 966 O O . PHE A 1 128 ? -17.678 -18.321 5.429 1.00 56.62 128 PHE A O 1
ATOM 973 N N . TYR A 1 129 ? -17.641 -17.980 3.217 1.00 59.00 129 TYR A N 1
ATOM 974 C CA . TYR A 1 129 ? -19.035 -18.398 2.980 1.00 59.00 129 TYR A CA 1
ATOM 975 C C . TYR A 1 129 ? -20.105 -17.628 3.786 1.00 59.00 129 TYR A C 1
ATOM 977 O O . TYR A 1 129 ? -21.154 -18.167 4.125 1.00 59.00 129 TYR A O 1
ATOM 985 N N . GLY A 1 130 ? -19.873 -16.337 4.056 1.00 71.12 130 GLY A N 1
ATOM 986 C CA . GLY A 1 130 ? -20.907 -15.421 4.560 1.00 71.12 130 GLY A CA 1
ATOM 987 C C . GLY A 1 130 ? -20.887 -15.149 6.065 1.00 71.12 130 GLY A C 1
ATOM 988 O O . GLY A 1 130 ? -21.761 -14.434 6.559 1.00 71.12 130 GLY A O 1
ATOM 989 N N . VAL A 1 131 ? -19.886 -15.641 6.803 1.00 83.88 131 VAL A N 1
ATOM 990 C CA . VAL A 1 131 ? -19.740 -15.304 8.224 1.00 83.88 131 VAL A CA 1
ATOM 991 C C . VAL A 1 131 ? -19.317 -13.840 8.362 1.00 83.88 131 VAL A C 1
ATOM 993 O O . VAL A 1 131 ? -18.283 -13.408 7.845 1.00 83.88 131 VAL A O 1
ATOM 996 N N . LYS A 1 132 ? -20.134 -13.061 9.081 1.00 87.25 132 LYS A N 1
ATOM 997 C CA . LYS A 1 132 ? -19.828 -11.669 9.427 1.00 87.25 132 LYS A CA 1
ATOM 998 C C . LYS A 1 132 ? -18.847 -11.650 10.591 1.00 87.25 132 LYS A C 1
ATOM 1000 O O . LYS A 1 132 ? -19.195 -12.023 11.709 1.00 87.25 132 LYS A O 1
ATOM 1005 N N . VAL A 1 133 ? -17.628 -11.190 10.335 1.00 88.62 133 VAL A N 1
ATOM 1006 C CA . VAL A 1 133 ? -16.588 -11.044 11.360 1.00 88.62 133 VAL A CA 1
ATOM 1007 C C . VAL A 1 133 ? -16.273 -9.566 11.537 1.00 88.62 133 VAL A C 1
ATOM 1009 O O . VAL A 1 133 ? -15.885 -8.903 10.577 1.00 88.62 133 VAL A O 1
ATOM 1012 N N . SER A 1 134 ? -16.396 -9.046 12.762 1.00 89.81 134 SER A N 1
ATOM 1013 C CA . SER A 1 134 ? -16.018 -7.657 13.054 1.00 89.81 134 SER A CA 1
ATOM 1014 C C . SER A 1 134 ? -14.538 -7.419 12.751 1.00 89.81 134 SER A C 1
ATOM 1016 O O . SER A 1 134 ? -13.670 -8.204 13.145 1.00 89.81 134 SER A O 1
ATOM 1018 N N . VAL A 1 135 ? -14.227 -6.299 12.093 1.00 86.88 135 VAL A N 1
ATOM 1019 C CA . VAL A 1 135 ? -12.838 -5.925 11.767 1.00 86.88 135 VAL A CA 1
ATOM 1020 C C . VAL A 1 135 ? -12.018 -5.656 13.031 1.00 86.88 135 VAL A C 1
ATOM 1022 O O . VAL A 1 135 ? -10.800 -5.822 13.052 1.00 86.88 135 VAL A O 1
ATOM 1025 N N . THR A 1 136 ? -12.697 -5.288 14.116 1.00 90.25 136 THR A N 1
ATOM 1026 C CA . THR A 1 136 ? -12.074 -5.025 15.418 1.00 90.25 136 THR A CA 1
ATOM 1027 C C . THR A 1 136 ? -11.705 -6.294 16.189 1.00 90.25 136 THR A C 1
ATOM 1029 O O . THR A 1 136 ? -11.041 -6.210 17.228 1.00 90.25 136 THR A O 1
ATOM 1032 N N . THR A 1 137 ? -12.082 -7.480 15.696 1.00 92.38 137 THR A N 1
ATOM 1033 C CA . THR A 1 137 ? -11.791 -8.741 16.377 1.00 92.38 137 THR A CA 1
ATOM 1034 C C . THR A 1 137 ? -10.281 -8.972 16.492 1.00 92.38 137 THR A C 1
ATOM 1036 O O . THR A 1 137 ? -9.521 -8.854 15.529 1.00 92.38 137 THR A O 1
ATOM 1039 N N . ARG A 1 138 ? -9.834 -9.350 17.699 1.00 93.00 138 ARG A N 1
ATOM 1040 C CA . ARG A 1 138 ? -8.409 -9.483 18.049 1.00 93.00 138 ARG A CA 1
ATOM 1041 C C . ARG A 1 138 ? -7.619 -10.399 17.113 1.00 93.00 138 ARG A C 1
ATOM 1043 O O . ARG A 1 138 ? -6.503 -10.036 16.748 1.00 93.00 138 ARG A O 1
ATOM 1050 N N . TRP A 1 139 ? -8.163 -11.565 16.757 1.00 92.81 139 TRP A N 1
ATOM 1051 C CA . TRP A 1 139 ? -7.456 -12.529 15.907 1.00 92.81 139 TRP A CA 1
ATOM 1052 C C . TRP A 1 139 ? -7.235 -11.969 14.499 1.00 92.81 139 TRP A C 1
ATOM 1054 O O . TRP A 1 139 ? -6.118 -12.020 13.994 1.00 92.81 139 TRP A O 1
ATOM 1064 N N . LEU A 1 140 ? -8.259 -11.342 13.915 1.00 90.00 140 LEU A N 1
ATOM 1065 C CA . LEU A 1 140 ? -8.196 -10.809 12.559 1.00 90.00 140 LEU A CA 1
ATOM 1066 C C . LEU A 1 140 ? -7.244 -9.616 12.471 1.00 90.00 140 LEU A C 1
ATOM 1068 O O . LEU A 1 140 ? -6.443 -9.517 11.546 1.00 90.00 140 LEU A O 1
ATOM 1072 N N . ARG A 1 141 ? -7.259 -8.745 13.485 1.00 91.38 141 ARG A N 1
ATOM 1073 C CA . ARG A 1 141 ? -6.284 -7.656 13.594 1.00 91.38 141 ARG A CA 1
ATOM 1074 C C . ARG A 1 141 ? -4.850 -8.180 13.685 1.00 91.38 141 ARG A C 1
ATOM 1076 O O . ARG A 1 141 ? -3.972 -7.649 13.017 1.00 91.38 141 ARG A O 1
ATOM 1083 N N . ARG A 1 142 ? -4.602 -9.207 14.508 1.00 93.12 142 ARG A N 1
ATOM 1084 C CA . ARG A 1 142 ? -3.269 -9.825 14.622 1.00 93.12 142 ARG A CA 1
ATOM 1085 C C . ARG A 1 142 ? -2.831 -10.462 13.309 1.00 93.12 142 ARG A C 1
ATOM 1087 O O . ARG A 1 142 ? -1.672 -10.314 12.954 1.00 93.12 142 ARG A O 1
ATOM 1094 N N . PHE A 1 143 ? -3.749 -11.105 12.592 1.00 93.31 143 PHE A N 1
ATOM 1095 C CA . PHE A 1 143 ? -3.485 -11.663 11.270 1.00 93.31 143 PHE A CA 1
ATOM 1096 C C . PHE A 1 143 ? -3.025 -10.582 10.281 1.00 93.31 143 PHE A C 1
ATOM 1098 O O . PHE A 1 143 ? -1.957 -10.715 9.690 1.00 93.31 143 PHE A O 1
ATOM 1105 N N . TRP A 1 144 ? -3.760 -9.470 10.168 1.00 92.06 144 TRP A N 1
ATOM 1106 C CA . TRP A 1 144 ? -3.369 -8.361 9.288 1.00 92.06 144 TRP A CA 1
ATOM 1107 C C . TRP A 1 144 ? -2.050 -7.706 9.701 1.00 92.06 144 TRP A C 1
ATOM 1109 O O . TRP A 1 144 ? -1.206 -7.449 8.848 1.00 92.06 144 TRP A O 1
ATOM 1119 N N . LEU A 1 145 ? -1.831 -7.482 11.000 1.00 94.75 145 LEU A N 1
ATOM 1120 C CA . LEU A 1 145 ? -0.564 -6.939 11.497 1.00 94.75 145 LEU A CA 1
ATOM 1121 C C . LEU A 1 145 ? 0.616 -7.881 11.234 1.00 94.75 145 LEU A C 1
ATOM 1123 O O . LEU A 1 145 ? 1.689 -7.407 10.877 1.00 94.75 145 LEU A O 1
ATOM 1127 N N . ALA A 1 146 ? 0.422 -9.194 11.375 1.00 95.19 146 ALA A N 1
ATOM 1128 C CA . ALA A 1 146 ? 1.445 -10.184 11.059 1.00 95.19 146 ALA A CA 1
ATOM 1129 C C . ALA A 1 146 ? 1.775 -10.177 9.562 1.00 95.19 146 ALA A C 1
ATOM 1131 O O . ALA A 1 146 ? 2.948 -10.111 9.211 1.00 95.19 146 ALA A O 1
ATOM 1132 N N . MET A 1 147 ? 0.759 -10.163 8.691 1.00 92.12 147 MET A N 1
ATOM 1133 C CA . MET A 1 147 ? 0.953 -10.068 7.240 1.00 92.12 147 MET A CA 1
ATOM 1134 C C . MET A 1 147 ? 1.715 -8.794 6.857 1.00 92.12 147 MET A C 1
ATOM 1136 O O . MET A 1 147 ? 2.746 -8.885 6.201 1.00 92.12 147 MET A O 1
ATOM 1140 N N . LEU A 1 148 ? 1.283 -7.624 7.343 1.00 92.50 148 LEU A N 1
ATOM 1141 C CA . LEU A 1 148 ? 1.979 -6.354 7.099 1.00 92.50 148 LEU A CA 1
ATOM 1142 C C . LEU A 1 148 ? 3.414 -6.365 7.649 1.00 92.50 148 LEU A C 1
ATOM 1144 O O . LEU A 1 148 ? 4.319 -5.824 7.018 1.00 92.50 148 LEU A O 1
ATOM 1148 N N . GLY A 1 149 ? 3.632 -6.986 8.812 1.00 93.00 149 GLY A N 1
ATOM 1149 C CA . GLY A 1 149 ? 4.950 -7.134 9.430 1.00 93.00 149 GLY A CA 1
ATOM 1150 C C . GLY A 1 149 ? 5.890 -8.009 8.609 1.00 93.00 149 GLY A C 1
ATOM 1151 O O . GLY A 1 149 ? 7.042 -7.637 8.398 1.00 93.00 149 GLY A O 1
ATOM 1152 N N . ILE A 1 150 ? 5.390 -9.132 8.088 1.00 92.56 150 ILE A N 1
ATOM 1153 C CA . ILE A 1 150 ? 6.133 -10.008 7.175 1.00 92.56 150 ILE A CA 1
ATOM 1154 C C . ILE A 1 150 ? 6.470 -9.252 5.888 1.00 92.56 150 ILE A C 1
ATOM 1156 O O . ILE A 1 150 ? 7.622 -9.279 5.462 1.00 92.56 150 ILE A O 1
ATOM 1160 N N . THR A 1 151 ? 5.513 -8.531 5.297 1.00 89.81 151 THR A N 1
ATOM 1161 C CA . THR A 1 151 ? 5.759 -7.717 4.098 1.00 89.81 151 THR A CA 1
ATOM 1162 C C . THR A 1 151 ? 6.847 -6.673 4.344 1.00 89.81 151 THR A C 1
ATOM 1164 O O . THR A 1 151 ? 7.761 -6.544 3.532 1.00 89.81 151 THR A O 1
ATOM 1167 N N . LEU A 1 152 ? 6.801 -5.972 5.481 1.00 91.69 152 LEU A N 1
ATOM 1168 C CA . LEU A 1 152 ? 7.827 -5.001 5.861 1.00 91.69 152 LEU A CA 1
ATOM 1169 C C . LEU A 1 152 ? 9.202 -5.660 6.042 1.00 91.69 152 LEU A C 1
ATOM 1171 O O . LEU A 1 152 ? 10.201 -5.141 5.549 1.00 91.69 152 LEU A O 1
ATOM 1175 N N . ALA A 1 153 ? 9.258 -6.815 6.709 1.00 91.62 153 ALA A N 1
ATOM 1176 C CA . ALA A 1 153 ? 10.498 -7.562 6.893 1.00 91.62 153 ALA A CA 1
ATOM 1177 C C . ALA A 1 153 ? 11.091 -8.006 5.547 1.00 91.62 153 ALA A C 1
ATOM 1179 O O . ALA A 1 153 ? 12.277 -7.803 5.306 1.00 91.62 153 ALA A O 1
ATOM 1180 N N . LEU A 1 154 ? 10.270 -8.544 4.641 1.00 89.56 154 LEU A N 1
ATOM 1181 C CA . LEU A 1 154 ? 10.700 -8.937 3.298 1.00 89.56 154 LEU A CA 1
ATOM 1182 C C . LEU A 1 154 ? 11.200 -7.740 2.479 1.00 89.56 154 LEU A C 1
ATOM 1184 O O . LEU A 1 154 ? 12.226 -7.857 1.810 1.00 89.56 154 LEU A O 1
ATOM 1188 N N . LEU A 1 155 ? 10.527 -6.588 2.572 1.00 87.94 155 LEU A N 1
ATOM 1189 C CA . LEU A 1 155 ? 10.922 -5.355 1.885 1.00 87.94 155 LEU A CA 1
ATOM 1190 C C . LEU A 1 155 ? 12.320 -4.873 2.307 1.00 87.94 155 LEU A C 1
ATOM 1192 O O . LEU A 1 155 ? 13.062 -4.360 1.474 1.00 87.94 155 LEU A O 1
ATOM 1196 N N . VAL A 1 156 ? 12.688 -5.055 3.579 1.00 88.88 156 VAL A N 1
ATOM 1197 C CA . VAL A 1 156 ? 14.000 -4.663 4.123 1.00 88.88 156 VAL A CA 1
ATOM 1198 C C . VAL A 1 156 ? 15.064 -5.739 3.881 1.00 88.88 156 VAL A C 1
ATOM 1200 O O . VAL A 1 156 ? 16.189 -5.424 3.494 1.00 88.88 156 VAL A O 1
ATOM 1203 N N . LEU A 1 157 ? 14.726 -7.013 4.090 1.00 87.94 157 LEU A N 1
ATOM 1204 C CA . LEU A 1 157 ? 15.682 -8.121 4.026 1.00 87.94 157 LEU A CA 1
ATOM 1205 C C . LEU A 1 157 ? 16.096 -8.461 2.591 1.00 87.94 157 LEU A C 1
ATOM 1207 O O . LEU A 1 157 ? 17.269 -8.735 2.356 1.00 87.94 157 LEU A O 1
ATOM 1211 N N . MET A 1 158 ? 15.176 -8.414 1.620 1.00 82.56 158 MET A N 1
ATOM 1212 C CA . MET A 1 158 ? 15.486 -8.740 0.221 1.00 82.56 158 MET A CA 1
ATOM 1213 C C . MET A 1 158 ? 16.622 -7.895 -0.387 1.00 82.56 158 MET A C 1
ATOM 1215 O O . MET A 1 158 ? 17.564 -8.491 -0.917 1.00 82.56 158 MET A O 1
ATOM 1219 N N . PRO A 1 159 ? 16.602 -6.549 -0.320 1.00 81.31 159 PRO A N 1
ATOM 1220 C CA . PRO A 1 159 ? 17.703 -5.744 -0.845 1.00 81.31 159 PRO A CA 1
ATOM 1221 C C . PRO A 1 159 ? 19.002 -5.963 -0.060 1.00 81.31 159 PRO A C 1
ATOM 1223 O O . PRO A 1 159 ? 20.073 -5.995 -0.663 1.00 81.31 159 PRO A O 1
ATOM 1226 N N . PHE A 1 160 ? 18.924 -6.190 1.256 1.00 80.31 160 PHE A N 1
ATOM 1227 C CA . PHE A 1 160 ? 20.101 -6.490 2.073 1.00 80.31 160 PHE A CA 1
ATOM 1228 C C . PHE A 1 160 ? 20.766 -7.807 1.641 1.00 80.31 160 PHE A C 1
ATOM 1230 O O . PHE A 1 160 ? 21.969 -7.842 1.387 1.00 80.31 160 PHE A O 1
ATOM 1237 N N . CYS A 1 161 ? 19.978 -8.871 1.445 1.00 77.31 161 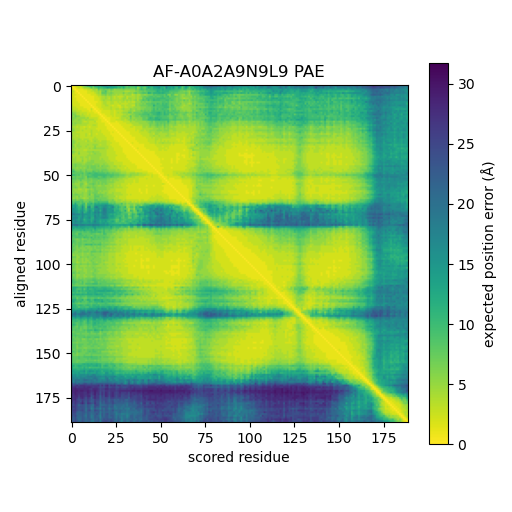CYS A N 1
ATOM 1238 C CA . CYS A 1 161 ? 20.462 -10.147 0.918 1.00 77.31 161 CYS A CA 1
ATOM 1239 C C . CYS A 1 161 ? 21.045 -10.008 -0.495 1.00 77.31 161 CYS A C 1
ATOM 1241 O O . CYS A 1 161 ? 22.106 -10.567 -0.766 1.00 77.31 161 CYS A O 1
ATOM 1243 N N . ALA A 1 162 ? 20.402 -9.240 -1.382 1.00 73.56 162 ALA A N 1
ATOM 1244 C CA . ALA A 1 162 ? 20.911 -8.994 -2.731 1.00 73.56 162 ALA A CA 1
ATOM 1245 C C . ALA A 1 162 ? 22.283 -8.293 -2.709 1.00 73.56 162 ALA A C 1
ATOM 1247 O O . ALA A 1 162 ? 23.200 -8.720 -3.414 1.00 73.56 162 ALA A O 1
ATOM 1248 N N . CYS A 1 163 ? 22.455 -7.284 -1.849 1.00 73.00 163 CYS A N 1
ATOM 1249 C CA . CYS A 1 163 ? 23.735 -6.607 -1.637 1.00 73.00 163 CYS A CA 1
ATOM 1250 C C . CYS A 1 163 ? 24.810 -7.551 -1.074 1.00 73.00 163 CYS A C 1
ATOM 1252 O O . CYS A 1 163 ? 25.939 -7.555 -1.568 1.00 73.00 163 CYS A O 1
ATOM 1254 N N . CYS A 1 164 ? 24.472 -8.397 -0.094 1.00 72.06 164 CYS A N 1
ATOM 1255 C CA . CYS A 1 164 ? 25.407 -9.383 0.455 1.00 72.06 164 CYS A CA 1
ATOM 1256 C C . CYS A 1 164 ? 25.844 -10.424 -0.591 1.00 72.06 164 CYS A C 1
ATOM 1258 O O . CYS A 1 164 ? 27.022 -10.773 -0.647 1.00 72.06 164 CYS A O 1
ATOM 1260 N N . CYS A 1 165 ? 24.932 -10.894 -1.451 1.00 67.62 165 CYS A N 1
ATOM 1261 C CA . CYS A 1 165 ? 25.263 -11.830 -2.530 1.00 67.62 165 CYS A CA 1
ATOM 1262 C C . CYS A 1 165 ? 26.175 -11.205 -3.598 1.00 67.62 165 CYS A C 1
ATOM 1264 O O . CYS A 1 165 ? 27.087 -11.880 -4.071 1.00 67.62 165 CYS A O 1
ATOM 1266 N N . LEU A 1 166 ? 25.963 -9.929 -3.946 1.00 59.75 166 LEU A N 1
ATOM 1267 C CA . LEU A 1 166 ? 26.827 -9.174 -4.865 1.00 59.75 166 LEU A CA 1
ATOM 1268 C C . LEU A 1 166 ? 28.233 -8.953 -4.283 1.00 59.75 166 LEU A C 1
ATOM 1270 O O . LEU A 1 166 ? 29.221 -9.071 -5.003 1.00 59.75 166 LEU A O 1
ATOM 1274 N N . SER A 1 167 ? 28.336 -8.697 -2.976 1.00 61.38 167 SER A N 1
ATOM 1275 C CA . SER A 1 167 ? 29.620 -8.487 -2.295 1.00 61.38 167 SER A CA 1
ATOM 1276 C C . SER A 1 167 ? 30.454 -9.764 -2.127 1.00 61.38 167 SER A C 1
ATOM 1278 O O . SER A 1 167 ? 31.661 -9.664 -1.922 1.00 61.38 167 SER A O 1
ATOM 1280 N N . LEU A 1 168 ? 29.848 -10.957 -2.204 1.00 65.19 168 LEU A N 1
ATOM 1281 C CA . LEU A 1 168 ? 30.547 -12.238 -2.017 1.00 65.19 168 LEU A CA 1
ATOM 1282 C C . LEU A 1 168 ? 31.249 -12.776 -3.280 1.00 65.19 168 LEU A C 1
ATOM 1284 O O . LEU A 1 168 ? 31.770 -13.889 -3.243 1.00 65.19 168 LEU A O 1
ATOM 1288 N N . ASN A 1 169 ? 31.265 -12.020 -4.386 1.00 52.41 169 ASN A N 1
ATOM 1289 C CA . ASN A 1 169 ? 31.966 -12.348 -5.639 1.00 52.41 169 ASN A CA 1
ATOM 1290 C C . ASN A 1 169 ? 31.728 -13.786 -6.154 1.00 52.41 169 ASN A C 1
ATOM 1292 O O . ASN A 1 169 ? 32.575 -14.384 -6.815 1.00 52.41 169 ASN A O 1
ATOM 1296 N N . ARG A 1 170 ? 30.564 -14.370 -5.848 1.00 52.94 170 ARG A N 1
ATOM 1297 C CA . ARG A 1 170 ? 30.049 -15.513 -6.602 1.00 52.94 170 ARG A CA 1
ATOM 1298 C C . ARG A 1 170 ? 29.339 -14.938 -7.819 1.00 52.94 170 ARG A C 1
ATOM 1300 O O . ARG A 1 170 ? 28.609 -13.963 -7.642 1.00 52.94 170 ARG A O 1
ATOM 1307 N N . PRO A 1 171 ? 29.510 -15.503 -9.026 1.00 47.31 171 PRO A N 1
ATOM 1308 C CA . PRO A 1 171 ? 28.738 -15.073 -10.180 1.00 47.31 171 PRO A CA 1
ATOM 1309 C C . PRO A 1 171 ? 27.260 -15.273 -9.842 1.00 47.31 171 PRO A C 1
ATO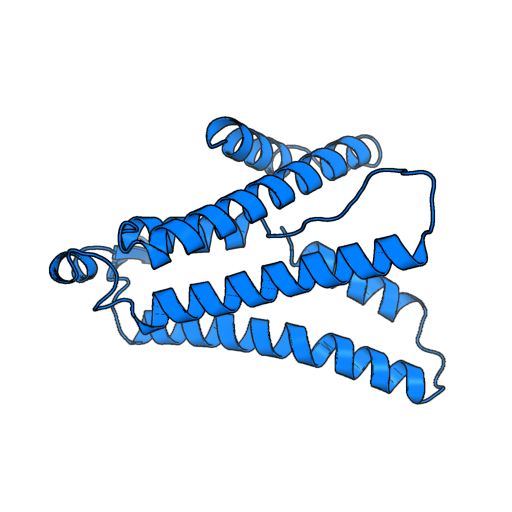M 1311 O O . PRO A 1 171 ? 26.748 -16.393 -9.848 1.00 47.31 171 PRO A O 1
ATOM 1314 N N . ALA A 1 172 ? 26.586 -14.188 -9.458 1.00 49.09 172 ALA A N 1
ATOM 1315 C CA . ALA A 1 172 ? 25.152 -14.201 -9.293 1.00 49.09 172 ALA A CA 1
ATOM 1316 C C . ALA A 1 172 ? 24.601 -14.550 -10.676 1.00 49.09 172 ALA A C 1
ATOM 1318 O O . ALA A 1 172 ? 24.965 -13.880 -11.649 1.00 49.09 172 ALA A O 1
ATOM 1319 N N . PRO A 1 173 ? 23.768 -15.596 -10.810 1.00 45.50 173 PRO A N 1
ATOM 1320 C CA . PRO A 1 173 ? 23.117 -15.840 -12.078 1.00 45.50 173 PRO A CA 1
ATOM 1321 C C . PRO A 1 173 ? 22.374 -14.549 -12.398 1.00 45.50 173 PRO A C 1
ATOM 1323 O O . PRO A 1 173 ? 21.574 -14.084 -11.587 1.00 45.50 173 PRO A O 1
ATOM 1326 N N . THR A 1 174 ? 22.658 -13.953 -13.551 1.00 51.09 174 THR A N 1
ATOM 1327 C CA . THR A 1 174 ? 22.038 -12.724 -14.073 1.00 51.09 174 THR A CA 1
ATOM 1328 C C . THR A 1 174 ? 20.507 -12.739 -13.965 1.00 51.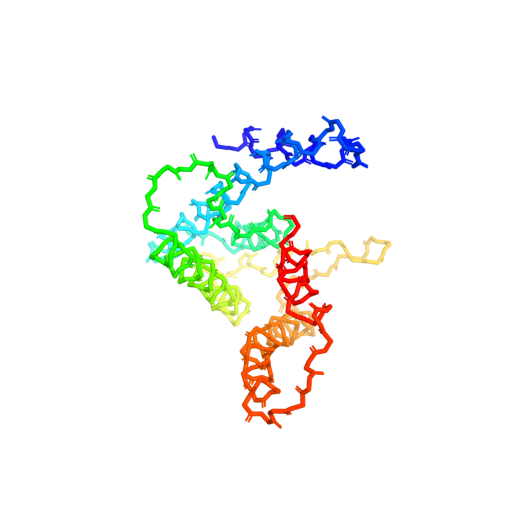09 174 THR A C 1
ATOM 1330 O O . THR A 1 174 ? 19.877 -11.692 -13.887 1.00 51.09 174 THR A O 1
ATOM 1333 N N . SER A 1 175 ? 19.906 -13.924 -13.814 1.00 48.72 175 SER A N 1
ATOM 1334 C CA . SER A 1 175 ? 18.506 -14.124 -13.442 1.00 48.72 175 SER A CA 1
ATOM 1335 C C . SER A 1 175 ? 18.070 -13.534 -12.090 1.00 48.72 175 SER A C 1
ATOM 1337 O O . SER A 1 175 ? 16.888 -13.255 -11.945 1.00 48.72 175 SER A O 1
ATOM 1339 N N . CYS A 1 176 ? 18.948 -13.340 -11.098 1.00 43.88 176 CYS A N 1
ATOM 1340 C CA . CYS A 1 176 ? 18.549 -13.027 -9.720 1.00 43.88 176 CYS A CA 1
ATOM 1341 C C . CYS A 1 176 ? 18.163 -11.552 -9.542 1.00 43.88 176 CYS A C 1
ATOM 1343 O O . CYS A 1 176 ? 17.141 -11.255 -8.934 1.00 43.88 176 CYS A O 1
ATOM 1345 N N . MET A 1 177 ? 18.915 -10.624 -10.141 1.00 44.94 177 MET A N 1
ATOM 1346 C CA . MET A 1 177 ? 18.614 -9.189 -10.066 1.00 44.94 177 MET A CA 1
ATOM 1347 C C . MET A 1 177 ? 17.412 -8.829 -10.952 1.00 44.94 177 MET A C 1
ATOM 1349 O O . MET A 1 177 ? 16.521 -8.101 -10.521 1.00 44.94 177 MET A O 1
ATOM 1353 N N . THR A 1 178 ? 17.318 -9.430 -12.144 1.00 46.34 178 THR A N 1
ATOM 1354 C CA . THR A 1 178 ? 16.149 -9.294 -13.025 1.00 46.34 178 THR A CA 1
ATOM 1355 C C . THR A 1 178 ? 14.909 -9.958 -12.420 1.00 46.34 178 THR A C 1
ATOM 1357 O O . THR A 1 178 ? 13.820 -9.405 -12.530 1.00 46.34 178 THR A O 1
ATOM 1360 N N . ARG A 1 179 ? 15.048 -11.092 -11.709 1.00 42.34 179 ARG A N 1
ATOM 1361 C CA . ARG A 1 179 ? 13.942 -11.691 -10.943 1.00 42.34 179 ARG A CA 1
ATOM 1362 C C . ARG A 1 179 ? 13.566 -10.880 -9.719 1.00 42.34 179 ARG A C 1
ATOM 1364 O O . ARG A 1 179 ? 12.385 -10.837 -9.445 1.00 42.34 179 ARG A O 1
ATOM 1371 N N . LEU A 1 180 ? 14.493 -10.238 -9.008 1.00 44.22 180 LEU A N 1
ATOM 1372 C CA . LEU A 1 180 ? 14.167 -9.410 -7.840 1.00 44.22 180 LEU A CA 1
ATOM 1373 C C . LEU A 1 180 ? 13.411 -8.143 -8.254 1.00 44.22 180 LEU A C 1
ATOM 1375 O O . LEU A 1 180 ? 12.410 -7.802 -7.636 1.00 44.22 180 LEU A O 1
ATOM 1379 N N . VAL A 1 181 ? 13.848 -7.488 -9.334 1.00 50.16 181 VAL A N 1
ATOM 1380 C CA . VAL A 1 181 ? 13.139 -6.343 -9.923 1.00 50.16 181 VAL A CA 1
ATOM 1381 C C . VAL A 1 181 ? 11.780 -6.783 -10.466 1.00 50.16 181 VAL A C 1
ATOM 1383 O O . VAL A 1 181 ? 10.784 -6.139 -10.161 1.00 50.16 181 VAL A O 1
ATOM 1386 N N . ASN A 1 182 ? 11.698 -7.919 -11.168 1.00 40.97 182 ASN A N 1
ATOM 1387 C CA . ASN A 1 182 ? 10.413 -8.460 -11.619 1.00 40.97 182 ASN A CA 1
ATOM 1388 C C . ASN A 1 182 ? 9.525 -8.936 -10.459 1.00 40.97 182 ASN A C 1
ATOM 1390 O O . ASN A 1 182 ? 8.323 -8.781 -10.555 1.00 40.97 182 ASN A O 1
ATOM 1394 N N . LEU A 1 183 ? 10.061 -9.461 -9.355 1.00 39.94 183 LEU A N 1
ATOM 1395 C CA . LEU A 1 183 ? 9.279 -9.842 -8.171 1.00 39.94 183 LEU A CA 1
ATOM 1396 C C . LEU A 1 183 ? 8.774 -8.612 -7.420 1.00 39.94 183 LEU A C 1
ATOM 1398 O O . LEU A 1 183 ? 7.621 -8.593 -7.014 1.00 39.94 183 LEU A O 1
ATOM 1402 N N . LEU A 1 184 ? 9.596 -7.573 -7.269 1.00 42.00 184 LEU A N 1
ATOM 1403 C CA . LEU A 1 184 ? 9.177 -6.298 -6.679 1.00 42.00 184 LEU A CA 1
ATOM 1404 C C . LEU A 1 184 ? 8.139 -5.581 -7.556 1.00 42.00 184 LEU A C 1
ATOM 1406 O O . LEU A 1 184 ? 7.224 -4.962 -7.019 1.00 42.00 184 LEU A O 1
ATOM 1410 N N . LEU A 1 185 ? 8.243 -5.713 -8.883 1.00 41.47 185 LEU A N 1
ATOM 1411 C CA . LEU A 1 185 ? 7.233 -5.240 -9.832 1.00 41.47 185 LEU A CA 1
ATOM 1412 C C . LEU A 1 185 ? 5.976 -6.122 -9.857 1.00 41.47 185 LEU A C 1
ATOM 1414 O O . LEU A 1 185 ? 4.906 -5.579 -10.052 1.00 41.47 185 LEU A O 1
ATOM 1418 N N . VAL A 1 186 ? 6.073 -7.435 -9.622 1.00 40.62 186 VAL A N 1
ATOM 1419 C CA . VAL A 1 186 ? 4.928 -8.372 -9.543 1.00 40.62 186 VAL A CA 1
ATOM 1420 C C . VAL A 1 186 ? 4.194 -8.279 -8.197 1.00 40.62 186 VAL A C 1
ATOM 1422 O O . VAL A 1 186 ? 3.005 -8.568 -8.124 1.00 40.62 186 VAL A O 1
ATOM 1425 N N . PHE A 1 187 ? 4.873 -7.859 -7.124 1.00 36.06 187 PHE A N 1
ATOM 1426 C CA . PHE A 1 187 ? 4.241 -7.541 -5.836 1.00 36.06 187 PHE A CA 1
ATOM 1427 C C . PHE A 1 187 ? 3.623 -6.133 -5.785 1.00 36.06 187 PHE A C 1
ATOM 1429 O O . PHE A 1 187 ? 2.984 -5.795 -4.789 1.00 36.06 187 PHE A O 1
ATOM 1436 N N . SER A 1 188 ? 3.777 -5.324 -6.838 1.00 33.06 188 SER A N 1
ATOM 1437 C CA . SER A 1 188 ? 2.807 -4.272 -7.149 1.00 33.06 188 SER A CA 1
ATOM 1438 C C . SER A 1 188 ? 1.809 -4.870 -8.141 1.00 33.06 188 SER A C 1
ATOM 1440 O O . SER A 1 188 ? 2.208 -5.123 -9.274 1.00 33.06 188 SER A O 1
ATOM 1442 N N . PRO A 1 189 ? 0.569 -5.186 -7.734 1.00 35.31 189 PRO A N 1
ATOM 1443 C CA . PRO A 1 189 ? -0.462 -5.533 -8.709 1.00 35.31 189 PRO A CA 1
ATOM 1444 C C . PRO A 1 189 ? -0.672 -4.404 -9.729 1.00 35.31 189 PRO A C 1
ATOM 1446 O O . PRO A 1 189 ? -0.397 -3.229 -9.383 1.00 35.31 189 PRO A O 1
#

Secondary structure (DSSP, 8-state):
-HHHHHHHHHHHHHS---TTTHHHHHHHHHHHHHHHHHHHHHHHHHHHTT---HHHHHHHHHHHHHH-------S---S-HHHHHHHHHHHHHHHHHHHHHHHHHHHHTTTT-SS-GGGGGG-EEEETTTEEEETT-HHHHHHHHHHHHHHHHHHHHHHHHHHHHHHTTS---THHHHHHHHHHHHT--

Solvent-accessible surface area (backbone atoms only — not comparable to full-atom values): 10509 Å² total; per-residue (Å²): 108,71,67,61,50,55,52,42,52,52,49,65,73,67,57,71,95,40,89,87,42,46,68,58,51,52,52,43,52,34,52,39,5,47,51,26,46,53,50,50,53,50,49,51,54,31,49,75,67,51,69,38,44,52,69,59,50,53,51,49,50,53,47,38,66,62,42,10,52,38,54,55,82,83,67,92,71,90,75,70,59,70,63,51,54,49,50,34,48,53,50,26,52,50,46,44,53,51,48,51,53,50,48,47,48,51,55,76,39,41,70,63,34,38,84,58,30,83,58,38,61,74,44,55,45,78,45,85,96,71,45,75,42,44,60,60,38,68,68,62,37,49,51,53,47,49,53,51,49,50,53,53,50,50,67,56,47,52,59,52,51,52,52,53,50,62,72,64,73,51,87,68,61,75,62,54,64,57,46,48,53,48,47,61,52,61,74,34,82